Protein AF-A0A182E128-F1 (afdb_monomer_lite)

Foldseek 3Di:
DDDDDDDDDDDDDDDDDDDDDDDDDDDDDDDDDDDDDDDDDDDDDPPPDPPQWDADPVRHTDDGDPVVLLVLPADDPVDDRDPVSNVVCVVCVVVPDDPVVSVVSNVVVVVVVVVVVVVVVVVVVVVVVVPDDPVPDDFPCRVPVDLLVVLVVLVVVLVVLVVPQDPVLVVQVPDDPVSCVVCVVVNVSVVVNVVSLVVLLVSLLVSLVVPPDLVVSLVSLVSLVSSLVSCVVVVNVSSNVSNVNSCPDPSNVVVVVRNVVVVVVVVVD

InterPro domains:
  IPR001895 Ras guanine-nucleotide exchange factors catalytic domain [PF00617] (150-258)
  IPR001895 Ras guanine-nucleotide exchange factors catalytic domain [PS50009] (146-269)
  IPR008937 Ras-like guanine nucleotide exchange factor [PTHR23113] (35-258)
  IPR023578 Ras guanine nucleotide exchange factor domain superfamily [SSF48366] (43-258)
  IPR036964 Ras guanine-nucleotide exchange factor, catalytic domain superfamily [G3DSA:1.10.840.10] (124-260)

pLDDT: mean 70.67, std 22.54, range [25.52, 97.81]

Sequence (269 aa):
MLISTTSNDLSSGNRKTKEDDQERANKQEPISKQDPLTGSSSNSYPAFDDQDKIFDDTGSLMSVTLDSLIELLIPSGNYSPEQSYIFAALLNIRIFISPPDLLQKILQLDRAERFERALIDISSSMDQVLNTDDNNYKGLLEICPNPTTLAQQMTLIELERLSMIGPDEIVYAAIDDDAKKRFGNRMNNIRNYIDWSNRLTYLTATEILRCSKRGYRIHTIEYFIDVAKECINIGNFNSFMAIVAALSLPLIARLKKTVILSFFFFHLI

Radius of gyration: 33.29 Å; chains: 1; bounding box: 50×90×101 Å

Structure (mmCIF, N/CA/C/O backbone):
data_AF-A0A182E128-F1
#
_entry.id   AF-A0A182E128-F1
#
loop_
_atom_site.group_PDB
_atom_site.id
_atom_site.type_symbol
_atom_site.label_atom_id
_atom_site.label_alt_id
_atom_site.label_comp_id
_atom_site.label_asym_id
_atom_site.label_entity_id
_atom_site.label_seq_id
_atom_site.pdbx_PDB_ins_code
_atom_site.Cartn_x
_atom_site.Cartn_y
_atom_site.Cartn_z
_atom_site.occupancy
_atom_site.B_iso_or_equiv
_atom_site.auth_seq_id
_atom_site.auth_comp_id
_atom_site.auth_asym_id
_atom_site.auth_atom_id
_atom_site.pdbx_PDB_model_num
ATOM 1 N N . MET A 1 1 ? 21.853 52.708 14.923 1.00 37.06 1 MET A N 1
ATOM 2 C CA . MET A 1 1 ? 23.014 53.295 14.218 1.00 37.06 1 MET A CA 1
ATOM 3 C C . MET A 1 1 ? 22.769 53.165 12.726 1.00 37.06 1 MET A C 1
ATOM 5 O O . MET A 1 1 ? 22.312 52.111 12.308 1.00 37.06 1 MET A O 1
ATOM 9 N N . LEU A 1 2 ? 23.006 54.233 11.967 1.00 34.06 2 LEU A N 1
ATOM 10 C CA . LEU A 1 2 ? 22.957 54.246 10.500 1.00 34.06 2 LEU A CA 1
ATOM 11 C C . LEU A 1 2 ? 24.223 53.598 9.929 1.00 34.06 2 LEU A C 1
ATOM 13 O O . LEU A 1 2 ? 25.290 53.963 10.411 1.00 34.06 2 LEU A O 1
ATOM 17 N N . ILE A 1 3 ? 24.110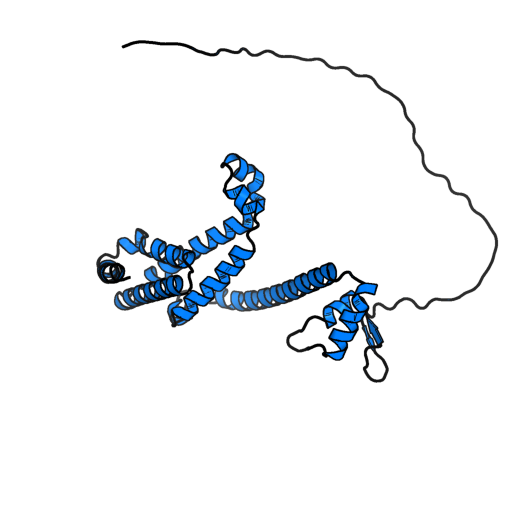 52.786 8.870 1.00 34.81 3 ILE A N 1
ATOM 18 C CA . ILE A 1 3 ? 24.915 52.921 7.635 1.00 34.81 3 ILE A CA 1
ATOM 19 C C . ILE A 1 3 ? 24.030 52.471 6.451 1.00 34.81 3 ILE A C 1
ATOM 21 O O . ILE A 1 3 ? 23.274 51.510 6.579 1.00 34.81 3 ILE A O 1
ATOM 25 N N . SER A 1 4 ? 24.096 53.201 5.336 1.00 27.84 4 SER A N 1
ATOM 26 C CA . SER A 1 4 ? 23.356 52.962 4.080 1.00 27.84 4 SER A CA 1
ATOM 27 C C . SER A 1 4 ? 24.254 52.300 3.009 1.00 27.84 4 SER A C 1
ATOM 29 O O . SER A 1 4 ? 25.348 51.876 3.349 1.00 27.84 4 SER A O 1
ATOM 31 N N . THR A 1 5 ? 23.816 52.354 1.735 1.00 30.86 5 THR A N 1
ATOM 32 C CA . THR A 1 5 ? 24.484 51.985 0.451 1.00 30.86 5 THR A CA 1
ATOM 33 C C . THR A 1 5 ? 24.268 50.538 -0.039 1.00 30.86 5 THR A C 1
ATOM 35 O O . THR A 1 5 ? 24.298 49.605 0.750 1.00 30.86 5 THR A O 1
ATOM 38 N N . THR A 1 6 ? 23.973 50.265 -1.324 1.00 32.56 6 THR A N 1
ATOM 39 C CA . THR A 1 6 ? 23.784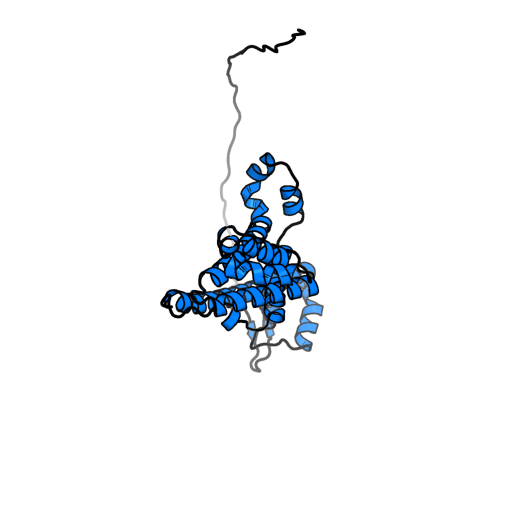 51.142 -2.514 1.00 32.56 6 THR A CA 1
ATOM 40 C C . THR A 1 6 ? 22.819 50.510 -3.527 1.00 32.56 6 THR A C 1
ATOM 42 O O . THR A 1 6 ? 22.773 49.290 -3.657 1.00 32.56 6 THR A O 1
ATOM 45 N N . SER A 1 7 ? 22.089 51.345 -4.271 1.00 31.20 7 SER A N 1
ATOM 46 C CA . SER A 1 7 ? 21.223 50.942 -5.391 1.00 31.20 7 SER A CA 1
ATOM 47 C C . SER A 1 7 ? 22.022 50.534 -6.635 1.00 31.20 7 SER A C 1
ATOM 49 O O . SER A 1 7 ? 23.068 51.121 -6.904 1.00 31.20 7 SER A O 1
ATOM 51 N N . ASN A 1 8 ? 21.472 49.619 -7.439 1.00 30.98 8 ASN A N 1
ATOM 52 C CA . ASN A 1 8 ? 21.854 49.429 -8.842 1.00 30.98 8 ASN A CA 1
ATOM 53 C C . ASN A 1 8 ? 20.706 49.915 -9.737 1.00 30.98 8 ASN A C 1
ATOM 55 O O . ASN A 1 8 ? 19.679 49.245 -9.834 1.00 30.98 8 ASN A O 1
ATOM 59 N N . ASP A 1 9 ? 20.903 51.048 -10.409 1.00 32.34 9 ASP A N 1
ATOM 60 C CA . ASP A 1 9 ? 20.122 51.425 -11.589 1.00 32.34 9 ASP A CA 1
ATOM 61 C C . ASP A 1 9 ? 20.782 50.829 -12.837 1.00 32.34 9 ASP A C 1
ATOM 63 O O . ASP A 1 9 ? 21.998 50.929 -13.003 1.00 32.34 9 ASP A O 1
ATOM 67 N N . LEU A 1 10 ? 19.989 50.282 -13.761 1.00 31.97 10 LEU A N 1
ATOM 68 C CA . LEU A 1 10 ? 20.426 50.091 -15.144 1.00 31.97 10 LEU A CA 1
ATOM 69 C C . LEU A 1 10 ? 19.259 50.312 -16.112 1.00 31.97 10 LEU A C 1
ATOM 71 O O . LEU A 1 10 ? 18.197 49.701 -16.014 1.00 31.97 10 LEU A O 1
ATOM 75 N N . SER A 1 11 ? 19.480 51.269 -17.011 1.00 30.66 11 SER A N 1
ATOM 76 C CA . SER A 1 11 ? 18.482 51.867 -17.896 1.00 30.66 11 SER A CA 1
ATOM 77 C C . SER A 1 11 ? 18.080 50.963 -19.061 1.00 30.66 11 SER A C 1
ATOM 79 O O . SER A 1 11 ? 18.860 50.157 -19.564 1.00 30.66 11 SER A O 1
ATOM 81 N N . SER A 1 12 ? 16.875 51.210 -19.572 1.00 30.86 12 SER A N 1
ATOM 82 C CA . SER A 1 12 ? 16.423 50.750 -20.882 1.00 30.86 12 SER A CA 1
ATOM 83 C C . SER A 1 12 ? 17.277 51.302 -22.039 1.00 30.86 12 SER A C 1
ATOM 85 O O . SER A 1 12 ? 17.822 52.406 -21.965 1.00 30.86 12 SER A O 1
ATOM 87 N N . GLY A 1 13 ? 17.336 50.541 -23.138 1.00 27.95 13 GLY A N 1
ATOM 88 C CA . GLY A 1 13 ? 17.921 50.907 -24.434 1.00 27.95 13 GLY A CA 1
ATOM 89 C C . GLY A 1 13 ? 17.297 50.042 -25.540 1.00 27.95 13 GLY A C 1
ATOM 90 O O . GLY A 1 13 ? 16.951 48.891 -25.287 1.00 27.95 13 GLY A O 1
ATOM 91 N N . ASN A 1 14 ? 17.032 50.599 -26.728 1.00 27.17 14 ASN A N 1
ATOM 92 C CA . ASN A 1 14 ? 16.027 50.059 -27.662 1.00 27.17 14 ASN A CA 1
ATOM 93 C C . ASN A 1 14 ? 16.387 50.336 -29.148 1.00 27.17 14 ASN A C 1
ATOM 95 O O . ASN A 1 14 ? 17.000 51.365 -29.422 1.00 27.17 14 ASN A O 1
ATOM 99 N N . ARG A 1 15 ? 15.838 49.513 -30.070 1.00 29.95 15 ARG A N 1
ATOM 100 C CA . ARG A 1 15 ? 15.619 49.686 -31.542 1.00 29.95 15 ARG A CA 1
ATOM 101 C C . ARG A 1 15 ? 16.604 49.046 -32.558 1.00 29.95 15 ARG A C 1
ATOM 103 O O . ARG A 1 15 ? 17.765 49.415 -32.585 1.00 29.95 15 ARG A O 1
ATOM 110 N N . LYS A 1 16 ? 16.006 48.236 -33.467 1.00 29.84 16 LYS A N 1
ATOM 111 C CA . LYS A 1 16 ? 16.058 48.178 -34.972 1.00 29.84 16 LYS A CA 1
ATOM 112 C C . LYS A 1 16 ? 17.437 48.234 -35.685 1.00 29.84 16 LYS A C 1
ATOM 114 O O . LYS A 1 16 ? 18.295 49.002 -35.291 1.00 29.84 16 LYS A O 1
ATOM 119 N N . THR A 1 17 ? 17.713 47.530 -36.797 1.00 27.94 17 THR A N 1
ATOM 120 C CA . THR A 1 17 ? 17.057 47.502 -38.145 1.00 27.94 17 THR A CA 1
ATOM 121 C C . THR A 1 17 ? 17.740 46.351 -38.948 1.00 27.94 17 THR A C 1
ATOM 123 O O . THR A 1 17 ? 18.939 46.199 -38.763 1.00 27.94 17 THR A O 1
ATOM 126 N N . LYS A 1 18 ? 17.079 45.351 -39.569 1.00 30.03 18 LYS A N 1
ATOM 127 C CA . LYS A 1 18 ? 16.388 45.246 -40.890 1.00 30.03 18 LYS A CA 1
ATOM 128 C C . LYS A 1 18 ? 17.305 45.179 -42.145 1.00 30.03 18 LYS A C 1
ATOM 130 O O . LYS A 1 18 ? 18.358 45.796 -42.129 1.00 30.03 18 LYS A O 1
ATOM 135 N N . GLU A 1 19 ? 16.802 44.492 -43.188 1.00 29.59 19 GLU A N 1
ATOM 136 C CA . GLU A 1 19 ? 17.364 44.211 -44.540 1.00 29.59 19 GLU A CA 1
ATOM 137 C C . GLU A 1 19 ? 18.515 43.176 -44.572 1.00 29.59 19 GLU A C 1
ATOM 139 O O . GLU A 1 19 ? 19.447 43.271 -43.781 1.00 29.59 19 GLU A O 1
ATOM 144 N N . ASP A 1 20 ? 18.477 42.044 -45.293 1.00 28.66 20 ASP A N 1
ATOM 145 C CA . ASP A 1 20 ? 17.942 41.598 -46.610 1.00 28.66 20 ASP A CA 1
ATOM 146 C C . ASP A 1 20 ? 19.106 41.430 -47.603 1.00 28.66 20 ASP A C 1
ATOM 148 O O . ASP A 1 20 ? 19.722 42.418 -47.984 1.00 28.66 20 ASP A O 1
ATOM 152 N N . ASP A 1 21 ? 19.377 40.196 -48.050 1.00 32.19 21 ASP A N 1
ATOM 153 C CA . ASP A 1 21 ? 19.756 39.950 -49.449 1.00 32.19 21 ASP A CA 1
ATOM 154 C C . ASP A 1 21 ? 19.590 38.474 -49.858 1.00 32.19 21 ASP A C 1
ATOM 156 O O . ASP A 1 21 ? 19.554 37.566 -49.021 1.00 32.19 21 ASP A O 1
ATOM 160 N N . GLN A 1 22 ? 19.417 38.248 -51.160 1.00 28.59 22 GLN A N 1
ATOM 161 C CA . GLN A 1 22 ? 18.781 37.052 -51.724 1.00 28.59 22 GLN A CA 1
ATOM 162 C C . GLN A 1 22 ? 19.699 36.275 -52.695 1.00 28.59 22 GLN A C 1
ATOM 164 O O . GLN A 1 22 ? 20.693 36.797 -53.187 1.00 28.59 22 GLN A O 1
ATOM 169 N N . GLU A 1 23 ? 19.265 35.056 -53.055 1.00 28.92 23 GLU A N 1
ATOM 170 C CA . GLU A 1 23 ? 19.297 34.479 -54.421 1.00 28.92 23 GLU A CA 1
ATOM 171 C C . GLU A 1 23 ? 20.078 33.157 -54.653 1.00 28.92 23 GLU A C 1
ATOM 173 O O . GLU A 1 23 ? 21.173 32.934 -54.147 1.00 28.92 23 GLU A O 1
ATOM 178 N N . ARG A 1 24 ? 19.491 32.353 -55.567 1.00 29.19 24 ARG A N 1
ATOM 179 C CA . ARG A 1 24 ? 19.964 31.148 -56.298 1.00 29.19 24 ARG A CA 1
ATOM 180 C C . ARG A 1 24 ? 19.601 29.814 -55.623 1.00 29.19 24 ARG A C 1
ATOM 182 O O . ARG A 1 24 ? 20.230 29.415 -54.657 1.00 29.19 24 ARG A O 1
ATOM 189 N N . ALA A 1 25 ? 18.496 29.135 -55.976 1.00 27.61 25 ALA A N 1
ATOM 190 C CA . ALA A 1 25 ? 18.041 28.610 -57.291 1.00 27.61 25 ALA A CA 1
ATOM 191 C C . ALA A 1 25 ? 19.007 27.544 -57.862 1.00 27.61 25 ALA A C 1
ATOM 193 O O . ALA A 1 25 ? 20.210 27.764 -57.828 1.00 27.61 25 ALA A O 1
ATOM 194 N N . ASN A 1 26 ? 18.600 26.386 -58.409 1.00 26.66 26 ASN A N 1
ATOM 195 C CA . ASN A 1 26 ? 17.303 25.864 -58.894 1.00 26.66 26 ASN A CA 1
ATOM 196 C C . ASN A 1 26 ? 17.282 24.314 -58.702 1.00 26.66 26 ASN A C 1
ATOM 198 O O . ASN A 1 26 ? 18.338 23.699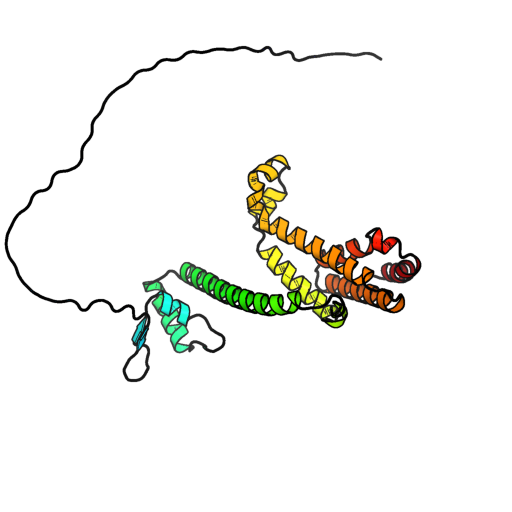 -58.759 1.00 26.66 26 ASN A O 1
ATOM 202 N N . LYS A 1 27 ? 16.179 23.671 -58.280 1.00 28.19 27 LYS A N 1
ATOM 203 C CA . LYS A 1 27 ? 15.101 23.024 -59.083 1.00 28.19 27 LYS A CA 1
ATOM 204 C C . LYS A 1 27 ? 15.475 21.798 -59.959 1.00 28.19 27 LYS A C 1
ATOM 206 O O . LYS A 1 27 ? 16.327 21.910 -60.827 1.00 28.19 27 LYS A O 1
ATOM 211 N N . GLN A 1 28 ? 14.626 20.757 -59.819 1.00 27.23 28 GLN A N 1
ATOM 212 C CA . GLN A 1 28 ? 14.115 19.766 -60.809 1.00 27.23 28 GLN A CA 1
ATOM 213 C C . GLN A 1 28 ? 14.597 18.293 -60.802 1.00 27.23 28 GLN A C 1
ATOM 215 O O . GLN A 1 28 ? 15.618 17.936 -61.376 1.00 27.23 28 GLN A O 1
ATOM 220 N N . GLU A 1 29 ? 13.709 17.428 -60.295 1.00 26.91 29 GLU A N 1
ATOM 221 C CA . GLU A 1 29 ? 13.311 16.122 -60.870 1.00 26.91 29 GLU A CA 1
ATOM 222 C C . GLU A 1 29 ? 12.146 16.322 -61.888 1.00 26.91 29 GLU A C 1
ATOM 224 O O . GLU A 1 29 ? 11.634 17.446 -61.979 1.00 26.91 29 GLU A O 1
ATOM 229 N N . PRO A 1 30 ? 11.563 15.277 -62.529 1.00 37.09 30 PRO A N 1
ATOM 230 C CA . PRO A 1 30 ? 12.154 14.095 -63.193 1.00 37.09 30 PRO A CA 1
ATOM 231 C C . PRO A 1 30 ? 11.574 13.875 -64.624 1.00 37.09 30 PRO A C 1
ATOM 233 O O . PRO A 1 30 ? 10.486 14.363 -64.925 1.00 37.09 30 PRO A O 1
ATOM 236 N N . ILE A 1 31 ? 12.209 13.073 -65.503 1.00 25.62 31 ILE A N 1
ATOM 237 C CA . ILE A 1 31 ? 11.582 12.605 -66.771 1.00 25.62 31 ILE A CA 1
ATOM 238 C C . ILE A 1 31 ? 11.898 11.127 -67.088 1.00 25.62 31 ILE A C 1
ATOM 240 O O . ILE A 1 31 ? 13.039 10.681 -67.001 1.00 25.62 31 ILE A O 1
ATOM 244 N N . SER A 1 32 ? 10.850 10.403 -67.500 1.00 25.52 32 SER A N 1
ATOM 245 C CA . SER A 1 32 ? 10.804 8.980 -67.884 1.00 25.52 32 SER A CA 1
ATOM 246 C C . SER A 1 32 ? 11.378 8.673 -69.280 1.00 25.52 32 SER A C 1
ATOM 248 O O . SER A 1 32 ? 11.299 9.515 -70.177 1.00 25.52 32 SER A O 1
ATOM 250 N N . LYS A 1 33 ? 11.857 7.432 -69.493 1.00 30.53 33 LYS A N 1
ATOM 251 C CA . LYS A 1 33 ? 11.972 6.789 -70.818 1.00 30.53 33 LYS A CA 1
ATOM 252 C C . LYS A 1 33 ? 11.733 5.275 -70.761 1.00 30.53 33 LYS A C 1
ATOM 254 O O . LYS A 1 33 ? 12.312 4.575 -69.939 1.00 30.53 33 LYS A O 1
ATOM 259 N N . GLN A 1 34 ? 10.966 4.803 -71.735 1.00 26.61 34 GLN A N 1
ATOM 260 C CA . GLN A 1 34 ? 10.843 3.414 -72.196 1.00 26.61 34 GLN A CA 1
ATOM 261 C C . GLN A 1 34 ? 11.448 3.328 -73.624 1.00 26.61 34 GLN A C 1
ATOM 263 O O . GLN A 1 34 ? 11.862 4.367 -74.145 1.00 26.61 34 GLN A O 1
ATOM 268 N N . ASP A 1 35 ? 11.565 2.221 -74.366 1.00 27.33 35 ASP A N 1
ATOM 269 C CA . ASP A 1 35 ? 11.221 0.773 -74.297 1.00 27.33 35 ASP A CA 1
ATOM 270 C C . ASP A 1 35 ? 12.173 0.088 -75.349 1.00 27.33 35 ASP A C 1
ATOM 272 O O . ASP A 1 35 ? 13.056 0.797 -75.854 1.00 27.33 35 ASP A O 1
ATOM 276 N N . PRO A 1 36 ? 12.013 -1.154 -75.873 1.00 38.59 36 PRO A N 1
ATOM 277 C CA . PRO A 1 36 ? 11.464 -2.428 -75.363 1.00 38.59 36 PRO A CA 1
ATOM 278 C C . PRO A 1 36 ? 12.391 -3.659 -75.624 1.00 38.59 36 PRO A C 1
ATOM 280 O O . PRO A 1 36 ? 13.379 -3.543 -76.345 1.00 38.59 36 PRO A O 1
ATOM 283 N N . LEU A 1 37 ? 12.027 -4.863 -75.130 1.00 29.88 37 LEU A N 1
ATOM 284 C CA . LEU A 1 37 ? 11.897 -6.129 -75.916 1.00 29.88 37 LEU A CA 1
ATOM 285 C C . LEU A 1 37 ? 11.717 -7.408 -75.048 1.00 29.88 37 LEU A C 1
ATOM 287 O O . LEU A 1 37 ? 12.654 -7.915 -74.444 1.00 29.88 37 LEU A O 1
ATOM 291 N N . THR A 1 38 ? 10.494 -7.952 -75.086 1.00 28.22 38 THR A N 1
ATOM 292 C CA . THR A 1 38 ? 10.092 -9.385 -75.088 1.00 28.22 38 THR A CA 1
ATOM 293 C C . THR A 1 38 ? 10.906 -10.462 -74.339 1.00 28.22 38 THR A C 1
ATOM 295 O O . THR A 1 38 ? 11.992 -10.847 -74.765 1.00 28.22 38 THR A O 1
ATOM 298 N N . GLY A 1 39 ? 10.250 -11.135 -73.381 1.00 26.20 39 GLY A N 1
ATOM 299 C CA . GLY A 1 39 ? 10.680 -12.431 -72.832 1.00 26.20 39 GLY A CA 1
ATOM 300 C C . GLY A 1 39 ? 9.657 -13.033 -71.860 1.00 26.20 39 GLY A C 1
ATOM 301 O O . GLY A 1 39 ? 9.783 -12.874 -70.651 1.00 26.20 39 GLY A O 1
ATOM 302 N N . SER A 1 40 ? 8.609 -13.686 -72.371 1.00 29.17 40 SER A N 1
ATOM 303 C CA . SER A 1 40 ? 7.529 -14.254 -71.549 1.00 29.17 40 SER A CA 1
ATOM 304 C C . SER A 1 40 ? 7.920 -15.577 -70.882 1.00 29.17 40 SER A C 1
ATOM 306 O O . SER A 1 40 ? 8.156 -16.556 -71.588 1.00 29.17 40 SER A O 1
ATOM 308 N N . SER A 1 41 ? 7.844 -15.638 -69.550 1.00 29.78 41 SER A N 1
ATOM 309 C CA . SER A 1 41 ? 7.771 -16.893 -68.788 1.00 29.78 41 SER A CA 1
ATOM 310 C C . SER A 1 41 ? 6.828 -16.719 -67.602 1.00 29.78 41 SER A C 1
ATOM 312 O O . SER A 1 41 ? 7.170 -16.100 -66.597 1.00 29.78 41 SER A O 1
ATOM 314 N N . SER A 1 42 ? 5.616 -17.253 -67.732 1.00 33.66 42 SER A N 1
ATOM 315 C CA . SER A 1 42 ? 4.593 -17.243 -66.690 1.00 33.66 42 SER A CA 1
ATOM 316 C C . SER A 1 42 ? 4.901 -18.280 -65.607 1.00 33.66 42 SER A C 1
ATOM 318 O O . SER A 1 42 ? 4.408 -19.404 -65.674 1.00 33.66 42 SER A O 1
ATOM 320 N N . ASN A 1 43 ? 5.669 -17.889 -64.590 1.00 26.78 43 ASN A N 1
ATOM 321 C CA . ASN A 1 43 ? 5.657 -18.569 -63.296 1.00 26.78 43 ASN A CA 1
ATOM 322 C C . ASN A 1 43 ? 4.849 -17.720 -62.316 1.00 26.78 43 ASN A C 1
ATOM 324 O O . ASN A 1 43 ? 5.348 -16.757 -61.737 1.00 26.78 43 ASN A O 1
ATOM 328 N N . SER A 1 44 ? 3.580 -18.086 -62.142 1.00 27.14 44 SER A N 1
ATOM 329 C CA . SER A 1 44 ? 2.769 -17.624 -61.023 1.00 27.14 44 SER A CA 1
ATOM 330 C C . SER A 1 44 ? 3.348 -18.207 -59.736 1.00 27.14 44 SER A C 1
ATOM 332 O O . SER A 1 44 ? 3.074 -19.359 -59.395 1.00 27.14 44 SER A O 1
ATOM 334 N N . TYR A 1 45 ? 4.161 -17.420 -59.033 1.00 26.52 45 TYR A N 1
ATOM 335 C CA . TYR A 1 45 ? 4.460 -17.692 -57.632 1.00 26.52 45 TYR A CA 1
ATOM 336 C C . TYR A 1 45 ? 3.124 -17.757 -56.876 1.00 26.52 45 TYR A C 1
ATOM 338 O O . TYR A 1 45 ? 2.309 -16.843 -57.052 1.00 26.52 45 TYR A O 1
ATOM 346 N N . PRO A 1 46 ? 2.853 -18.808 -56.080 1.00 32.72 46 PRO A N 1
ATOM 347 C CA . PRO A 1 46 ? 1.708 -18.777 -55.185 1.00 32.72 46 PRO A CA 1
ATOM 348 C C . PRO A 1 46 ? 1.887 -17.587 -54.241 1.00 32.72 46 PRO A C 1
ATOM 350 O O . PRO A 1 46 ? 2.997 -17.326 -53.770 1.00 32.72 46 PRO A O 1
ATOM 353 N N . ALA A 1 47 ? 0.808 -16.841 -54.008 1.00 35.53 47 ALA A N 1
ATOM 354 C CA . ALA A 1 47 ? 0.818 -15.800 -52.993 1.00 35.53 47 ALA A CA 1
ATOM 355 C C . ALA A 1 47 ? 1.210 -16.429 -51.649 1.00 35.53 47 ALA A C 1
ATOM 357 O O . ALA A 1 47 ? 0.776 -17.541 -51.343 1.00 35.53 47 ALA A O 1
ATOM 358 N N . PHE A 1 48 ? 2.037 -15.728 -50.872 1.00 37.31 48 PHE A N 1
ATOM 359 C CA . PHE A 1 48 ? 2.246 -16.090 -49.476 1.00 37.31 48 PHE A CA 1
ATOM 360 C C . PHE A 1 48 ? 0.900 -15.931 -48.772 1.00 37.31 48 PHE A C 1
ATOM 362 O O . PHE A 1 48 ? 0.401 -14.816 -48.649 1.00 37.31 48 PHE A O 1
ATOM 369 N N . ASP A 1 49 ? 0.295 -17.057 -48.413 1.00 47.06 49 ASP A N 1
ATOM 370 C CA . ASP A 1 49 ? -0.900 -17.093 -47.582 1.00 47.06 49 ASP A CA 1
ATOM 371 C C . ASP A 1 49 ? -0.497 -16.656 -46.167 1.00 47.06 49 ASP A C 1
ATOM 373 O O . ASP A 1 49 ? 0.555 -17.082 -45.678 1.00 47.06 49 ASP A O 1
ATOM 377 N N . ASP A 1 50 ? -1.305 -15.813 -45.518 1.00 53.03 50 ASP A N 1
ATOM 378 C CA . ASP A 1 50 ? -1.030 -15.233 -44.190 1.00 53.03 50 ASP A CA 1
ATOM 379 C C . ASP A 1 50 ? -1.234 -16.273 -43.060 1.00 53.03 50 ASP A C 1
ATOM 381 O O . ASP A 1 50 ? -1.918 -16.042 -42.063 1.00 53.03 50 ASP A O 1
ATOM 385 N N . GLN A 1 51 ? -0.659 -17.469 -43.222 1.00 55.56 51 GLN A N 1
ATOM 386 C CA . GLN A 1 51 ? -0.675 -18.540 -42.232 1.00 55.56 51 GLN A CA 1
ATOM 387 C C . GLN A 1 51 ? 0.585 -18.483 -41.371 1.00 55.56 51 GLN A C 1
ATOM 389 O O . GLN A 1 51 ? 1.625 -19.064 -41.679 1.00 55.56 51 GLN A O 1
ATOM 394 N N . ASP A 1 52 ? 0.445 -17.801 -40.238 1.00 63.97 52 ASP A N 1
ATOM 395 C CA . ASP A 1 52 ? 1.470 -17.610 -39.207 1.00 63.97 52 ASP A CA 1
ATOM 396 C C . ASP A 1 52 ? 2.124 -18.914 -38.695 1.00 63.97 52 ASP A C 1
ATOM 398 O O . ASP A 1 52 ? 3.263 -18.903 -38.211 1.00 63.97 52 ASP A O 1
ATOM 402 N N . LYS A 1 53 ? 1.405 -20.045 -38.789 1.00 76.94 53 LYS A N 1
ATOM 403 C CA . LYS A 1 53 ? 1.814 -21.375 -38.312 1.00 76.94 53 LYS A CA 1
ATOM 404 C C . LYS A 1 53 ? 1.348 -22.457 -39.294 1.00 76.94 53 LYS A C 1
ATOM 406 O O . LYS A 1 53 ? 0.149 -22.637 -39.482 1.00 76.94 53 LYS A O 1
ATOM 411 N N . ILE A 1 54 ? 2.290 -23.196 -39.880 1.00 80.44 54 ILE A N 1
ATOM 412 C CA . ILE A 1 54 ? 2.043 -24.308 -40.811 1.00 80.44 54 ILE A CA 1
ATOM 413 C C . ILE A 1 54 ? 2.342 -25.631 -40.101 1.00 80.44 54 ILE A C 1
ATOM 415 O O . ILE A 1 54 ? 3.407 -25.792 -39.497 1.00 80.44 54 ILE A O 1
ATOM 419 N N . PHE A 1 55 ? 1.421 -26.586 -40.211 1.00 78.88 55 PHE A N 1
ATOM 420 C CA . PHE A 1 55 ? 1.514 -27.932 -39.641 1.00 78.88 55 PHE A CA 1
ATOM 421 C C . PHE A 1 55 ? 1.528 -28.988 -40.756 1.00 78.88 55 PHE A C 1
ATOM 423 O O . PHE A 1 55 ? 1.043 -28.723 -41.856 1.00 78.88 55 PHE A O 1
ATOM 430 N N . ASP A 1 56 ? 2.082 -30.172 -40.488 1.00 78.56 56 ASP A N 1
ATOM 431 C CA . ASP A 1 56 ? 1.962 -31.327 -41.385 1.00 78.56 56 ASP A CA 1
ATOM 432 C C . ASP A 1 56 ? 0.648 -32.106 -41.179 1.00 78.56 56 ASP A C 1
ATOM 434 O O . ASP A 1 56 ? -0.100 -31.881 -40.224 1.00 78.56 56 ASP A O 1
ATOM 438 N N . ASP A 1 57 ? 0.402 -33.082 -42.057 1.00 76.88 57 ASP A N 1
ATOM 439 C CA . ASP A 1 57 ? -0.757 -33.988 -42.003 1.00 76.88 57 ASP A CA 1
ATOM 440 C C . ASP A 1 57 ? -0.810 -34.860 -40.724 1.00 76.88 57 ASP A C 1
ATOM 442 O O . ASP A 1 57 ? -1.797 -35.561 -40.490 1.00 76.88 57 ASP A O 1
ATOM 446 N N . THR A 1 58 ? 0.242 -34.847 -39.893 1.00 74.94 58 THR A N 1
ATOM 447 C CA . THR A 1 58 ? 0.322 -35.554 -38.602 1.00 74.94 58 THR A CA 1
ATOM 448 C C . THR A 1 58 ? 0.072 -34.638 -37.397 1.00 74.94 58 THR A C 1
ATOM 450 O O . THR A 1 58 ? -0.041 -35.130 -36.274 1.00 74.94 58 THR A O 1
ATOM 453 N N . GLY A 1 59 ? -0.056 -33.323 -37.617 1.00 66.62 59 GLY A N 1
ATOM 454 C CA . GLY A 1 59 ? -0.210 -32.305 -36.575 1.00 66.62 59 GLY A CA 1
ATOM 455 C C . GLY A 1 59 ? 1.110 -31.750 -36.025 1.00 66.62 59 GLY A C 1
ATOM 456 O O . GLY A 1 59 ? 1.090 -30.994 -35.053 1.00 66.62 59 GLY A O 1
ATOM 457 N N . SER A 1 60 ? 2.251 -32.092 -36.628 1.00 70.44 60 SER A N 1
ATOM 458 C CA . SER A 1 60 ? 3.566 -31.572 -36.235 1.00 70.44 60 SER A CA 1
ATOM 459 C C . SER A 1 60 ? 3.807 -30.188 -36.841 1.00 70.44 60 SER A C 1
ATOM 461 O O . SER A 1 60 ? 3.479 -29.935 -37.999 1.00 70.44 60 SER A O 1
ATOM 463 N N . LEU A 1 61 ? 4.393 -29.270 -36.070 1.00 73.12 61 LEU A N 1
ATOM 464 C CA . LEU A 1 61 ? 4.667 -27.900 -36.514 1.00 73.12 61 LEU A CA 1
ATOM 465 C C . LEU A 1 61 ? 5.841 -27.866 -37.510 1.00 73.12 61 LEU A C 1
ATOM 467 O O . LEU A 1 61 ? 6.968 -28.200 -37.147 1.00 73.12 61 LEU A O 1
ATOM 471 N N . MET A 1 62 ? 5.583 -27.428 -38.744 1.00 71.75 62 MET A N 1
ATOM 472 C CA . MET A 1 62 ? 6.546 -27.452 -39.855 1.00 71.75 62 MET A CA 1
ATOM 473 C C . MET A 1 62 ? 7.256 -26.116 -40.076 1.00 71.75 62 MET A C 1
ATOM 475 O O . MET A 1 62 ? 8.463 -26.089 -40.313 1.00 71.75 62 MET A O 1
ATOM 479 N N . SER A 1 63 ? 6.532 -24.998 -39.997 1.00 77.06 63 SER A N 1
ATOM 480 C CA . SER A 1 63 ? 7.125 -23.659 -40.093 1.00 77.06 63 SER A CA 1
ATOM 481 C C . SER A 1 63 ? 6.258 -22.606 -39.417 1.00 77.06 63 SER A C 1
ATOM 483 O O . SER A 1 63 ? 5.035 -22.712 -39.415 1.00 77.06 63 SER A O 1
ATOM 485 N N . VAL A 1 64 ? 6.896 -21.568 -38.881 1.00 79.69 64 VAL A N 1
ATOM 486 C CA . VAL A 1 64 ? 6.236 -20.441 -38.210 1.00 79.69 64 VAL A CA 1
ATOM 487 C C . VAL A 1 64 ? 6.894 -19.122 -38.581 1.00 79.69 64 VAL A C 1
ATOM 489 O O . VAL A 1 64 ? 8.084 -19.087 -38.908 1.00 79.69 64 VAL A O 1
ATOM 492 N N . THR A 1 65 ? 6.143 -18.031 -38.472 1.00 85.00 65 THR A N 1
ATOM 493 C CA . THR A 1 65 ? 6.717 -16.680 -38.444 1.00 85.00 65 THR A CA 1
ATOM 494 C C . THR A 1 65 ? 7.533 -16.464 -37.163 1.00 85.00 65 THR A C 1
ATOM 496 O O . THR A 1 65 ? 7.363 -17.168 -36.164 1.00 85.00 65 THR A O 1
ATOM 499 N N . LEU A 1 66 ? 8.451 -15.489 -37.171 1.00 79.69 66 LEU A N 1
ATOM 500 C CA . LEU A 1 66 ? 9.302 -15.210 -36.007 1.00 79.69 66 LEU A CA 1
ATOM 501 C C . LEU A 1 66 ? 8.477 -14.786 -34.782 1.00 79.69 66 LEU A C 1
ATOM 503 O O . LEU A 1 66 ? 8.792 -15.195 -33.670 1.00 79.69 66 LEU A O 1
ATOM 507 N N . ASP A 1 67 ? 7.420 -13.999 -34.970 1.00 79.62 67 ASP A N 1
ATOM 508 C CA . ASP A 1 67 ? 6.566 -13.575 -33.861 1.00 79.62 67 ASP A CA 1
ATOM 509 C C . ASP A 1 67 ? 5.714 -14.741 -33.324 1.00 79.62 67 ASP A C 1
ATOM 511 O O . ASP A 1 67 ? 5.626 -14.906 -32.109 1.00 79.62 67 ASP A O 1
ATOM 515 N N . SER A 1 68 ? 5.242 -15.650 -34.190 1.00 78.25 68 SER A N 1
ATOM 516 C CA . SER A 1 68 ? 4.623 -16.920 -33.773 1.00 78.25 68 SER A CA 1
ATOM 517 C C . SER A 1 68 ? 5.575 -17.855 -33.020 1.00 78.25 68 SER A C 1
ATOM 519 O O . SER A 1 68 ? 5.157 -18.525 -32.077 1.00 78.25 68 SER A O 1
ATOM 521 N N . LEU A 1 69 ? 6.856 -17.906 -33.404 1.00 81.38 69 LEU A N 1
ATOM 522 C CA . LEU A 1 69 ? 7.896 -18.651 -32.680 1.00 81.38 69 LEU A CA 1
ATOM 523 C C . LEU A 1 69 ? 8.129 -18.076 -31.276 1.00 81.38 69 LEU A C 1
ATOM 525 O O . LEU A 1 69 ? 8.356 -18.827 -30.332 1.00 81.38 69 LEU A O 1
ATOM 529 N N . ILE A 1 70 ? 8.082 -16.748 -31.139 1.00 81.12 70 ILE A N 1
ATOM 530 C CA . ILE A 1 70 ? 8.251 -16.058 -29.856 1.00 81.12 70 ILE A CA 1
ATOM 531 C C . ILE A 1 70 ? 7.017 -16.256 -28.968 1.00 81.12 70 ILE A C 1
ATOM 533 O O . ILE A 1 70 ? 7.176 -16.527 -27.782 1.00 81.12 70 ILE A O 1
ATOM 537 N N . GLU A 1 71 ? 5.808 -16.193 -29.527 1.00 79.25 71 GLU A N 1
ATOM 538 C CA . GLU A 1 71 ? 4.563 -16.501 -28.812 1.00 79.25 71 GLU A CA 1
ATOM 539 C C . GLU A 1 71 ? 4.559 -17.950 -28.290 1.00 79.25 71 GLU A C 1
ATOM 541 O O . GLU A 1 71 ? 4.298 -18.180 -27.113 1.00 79.25 71 GLU A O 1
ATOM 546 N N . LEU A 1 72 ? 4.966 -18.924 -29.115 1.00 78.94 72 LEU A N 1
ATOM 547 C CA . LEU A 1 72 ? 5.103 -20.338 -28.727 1.00 78.94 72 LEU A CA 1
ATOM 548 C C . LEU A 1 72 ? 6.204 -20.605 -27.677 1.00 78.94 72 LEU A C 1
ATOM 550 O O . LEU A 1 72 ? 6.307 -21.721 -27.172 1.00 78.94 72 LEU A O 1
ATOM 554 N N . LEU A 1 73 ? 7.030 -19.617 -27.322 1.00 80.81 73 LEU A N 1
ATOM 555 C CA . LEU A 1 73 ? 7.974 -19.711 -26.201 1.00 80.81 73 LEU A CA 1
ATOM 556 C C . LEU A 1 73 ? 7.405 -19.178 -24.880 1.00 80.81 73 LEU A C 1
ATOM 558 O O . LEU A 1 73 ? 8.019 -19.396 -23.833 1.00 80.81 73 LEU A O 1
ATOM 562 N N . ILE A 1 74 ? 6.257 -18.497 -24.907 1.00 77.62 74 ILE A N 1
ATOM 563 C CA . ILE A 1 74 ? 5.600 -17.946 -23.721 1.00 77.62 74 ILE A CA 1
ATOM 564 C C . ILE A 1 74 ? 4.619 -18.998 -23.176 1.00 77.62 74 ILE A C 1
ATOM 566 O O . ILE A 1 74 ? 3.727 -19.438 -23.899 1.00 77.62 74 ILE A O 1
ATOM 570 N N . PRO A 1 75 ? 4.753 -19.437 -21.910 1.00 74.12 75 PRO A N 1
ATOM 571 C CA . PRO A 1 75 ? 3.765 -20.316 -21.295 1.00 74.12 75 PRO A CA 1
ATOM 572 C C . PRO A 1 75 ? 2.454 -19.560 -21.040 1.00 74.12 75 PRO A C 1
ATOM 574 O O . PRO A 1 75 ? 2.431 -18.599 -20.270 1.00 74.12 75 PRO A O 1
ATOM 577 N N . SER A 1 76 ? 1.356 -20.032 -21.627 1.00 66.50 76 SER A N 1
ATOM 578 C CA . SER A 1 76 ? -0.000 -19.519 -21.383 1.00 66.50 76 SER A CA 1
ATOM 579 C C . SER A 1 76 ? -0.780 -20.478 -20.475 1.00 66.50 76 SER A C 1
ATOM 581 O O . SER A 1 76 ? -0.406 -21.634 -20.290 1.00 66.50 76 SER A O 1
ATOM 583 N N . GLY A 1 77 ? -1.907 -20.036 -19.904 1.00 62.94 77 GLY A N 1
ATOM 584 C CA . GLY A 1 77 ? -2.659 -20.813 -18.898 1.00 62.94 77 GLY A CA 1
ATOM 585 C C . GLY A 1 77 ? -3.151 -22.209 -19.331 1.00 62.94 77 GLY A C 1
ATOM 586 O O . GLY A 1 77 ? -3.520 -23.014 -18.481 1.00 62.94 77 GLY A O 1
ATOM 587 N N . ASN A 1 78 ? -3.147 -22.503 -20.632 1.00 64.38 78 ASN A N 1
ATOM 588 C CA . ASN A 1 78 ? -3.508 -23.785 -21.244 1.00 64.38 78 ASN A CA 1
ATOM 589 C C . ASN A 1 78 ? -2.380 -24.405 -22.102 1.00 64.38 78 ASN A C 1
ATOM 591 O O . ASN A 1 78 ? -2.615 -25.427 -22.745 1.00 64.38 78 ASN A O 1
ATOM 595 N N . TYR A 1 79 ? -1.183 -23.809 -22.132 1.00 74.62 79 TYR A N 1
ATOM 596 C CA . TYR A 1 79 ? -0.077 -24.226 -22.996 1.00 74.62 79 TYR A CA 1
ATOM 597 C C . TYR A 1 79 ? 1.270 -24.112 -22.276 1.00 74.62 79 TYR A C 1
ATOM 599 O O . TYR A 1 79 ? 1.675 -23.037 -21.840 1.00 74.62 79 TYR A O 1
ATOM 607 N N . SER A 1 80 ? 1.993 -25.230 -22.202 1.00 72.75 80 SER A N 1
ATOM 608 C CA . SER A 1 80 ? 3.381 -25.272 -21.742 1.00 72.75 80 SER A CA 1
ATOM 609 C C . SER A 1 80 ? 4.255 -25.792 -22.884 1.00 72.75 80 SER A C 1
ATOM 611 O O . SER A 1 80 ? 4.043 -26.933 -23.302 1.00 72.75 80 SER A O 1
ATOM 613 N N . PRO A 1 81 ? 5.237 -25.020 -23.378 1.00 79.19 81 PRO A N 1
ATOM 614 C CA . PRO A 1 81 ? 6.134 -25.494 -24.423 1.00 79.19 81 PRO A CA 1
ATOM 615 C C . PRO A 1 81 ? 7.001 -26.658 -23.927 1.00 79.19 81 PRO A C 1
ATOM 617 O O . PRO A 1 81 ? 7.491 -26.652 -22.795 1.00 79.19 81 PRO A O 1
ATOM 620 N N . GLU A 1 82 ? 7.197 -27.672 -24.773 1.00 80.12 82 GLU A N 1
ATOM 621 C CA . GLU A 1 82 ? 8.037 -28.820 -24.426 1.00 80.12 82 GLU A CA 1
ATOM 622 C C . GLU A 1 82 ? 9.513 -28.424 -24.277 1.00 80.12 82 GLU A C 1
ATOM 624 O O . GLU A 1 82 ? 10.036 -27.575 -25.000 1.00 80.12 82 GLU A O 1
ATOM 629 N N . GLN A 1 83 ? 10.232 -29.104 -23.382 1.00 78.62 83 GLN A N 1
ATOM 630 C CA . GLN A 1 83 ? 11.654 -28.841 -23.130 1.00 78.62 83 GLN A CA 1
ATOM 631 C C . GLN A 1 83 ? 12.533 -29.032 -24.384 1.00 78.62 83 GLN A C 1
ATOM 633 O O . GLN A 1 83 ? 13.511 -28.307 -24.573 1.00 78.62 83 GLN A O 1
ATOM 638 N N . SER A 1 84 ? 12.158 -29.976 -25.252 1.00 78.12 84 SER A N 1
ATOM 639 C CA . SER A 1 84 ? 12.714 -30.209 -26.593 1.00 78.12 84 SER A CA 1
ATOM 640 C C . SER A 1 84 ? 12.595 -28.966 -27.486 1.00 78.12 84 SER A C 1
ATOM 642 O O . SER A 1 84 ? 13.582 -28.534 -28.084 1.00 78.12 84 SER A O 1
ATOM 644 N N . TYR A 1 85 ? 11.405 -28.364 -27.526 1.00 77.81 85 TYR A N 1
ATOM 645 C CA . TYR A 1 85 ? 11.079 -27.179 -28.315 1.00 77.81 85 TYR A CA 1
ATOM 646 C C . TYR A 1 85 ? 11.791 -25.928 -27.793 1.00 77.81 85 TYR A C 1
ATOM 648 O O . TYR A 1 85 ? 12.455 -25.240 -28.567 1.00 77.81 85 TYR A O 1
ATOM 656 N N . ILE A 1 86 ? 11.750 -25.683 -26.476 1.00 81.62 86 ILE A N 1
ATOM 657 C CA . ILE A 1 86 ? 12.474 -24.571 -25.832 1.00 81.62 86 ILE A CA 1
ATOM 658 C C . ILE A 1 86 ? 13.970 -24.656 -26.162 1.00 81.62 86 ILE A C 1
ATOM 660 O O . ILE A 1 86 ? 14.579 -23.663 -26.562 1.00 81.62 86 ILE A O 1
ATOM 664 N N . PHE A 1 87 ? 14.570 -25.844 -26.030 1.00 81.62 87 PHE A N 1
ATOM 665 C CA . PHE A 1 87 ? 15.982 -26.053 -26.339 1.00 81.62 87 PHE A CA 1
ATOM 666 C C . PHE A 1 87 ? 16.292 -25.812 -27.823 1.00 81.62 87 PHE A C 1
ATOM 668 O O . PHE A 1 87 ? 17.218 -25.062 -28.136 1.00 81.62 87 PHE A O 1
ATOM 675 N N . ALA A 1 88 ? 15.514 -26.402 -28.736 1.00 80.62 88 ALA A N 1
ATOM 676 C CA . ALA A 1 88 ? 15.714 -26.254 -30.176 1.00 80.62 88 ALA A CA 1
ATOM 677 C C . ALA A 1 88 ? 15.557 -24.797 -30.641 1.00 80.62 88 ALA A C 1
ATOM 679 O O . ALA A 1 88 ? 16.365 -24.319 -31.443 1.00 80.62 88 ALA A O 1
ATOM 680 N N . ALA A 1 89 ? 14.574 -24.076 -30.100 1.00 78.94 89 ALA A N 1
ATOM 681 C CA . ALA A 1 89 ? 14.393 -22.656 -30.350 1.00 78.94 89 ALA A CA 1
ATOM 682 C C . ALA A 1 89 ? 15.594 -21.856 -29.826 1.00 78.94 89 ALA A C 1
ATOM 684 O O . ALA A 1 89 ? 16.280 -21.222 -30.622 1.00 78.94 89 ALA A O 1
ATOM 685 N N . LEU A 1 90 ? 15.933 -21.943 -28.532 1.00 81.44 90 LEU A N 1
ATOM 686 C CA . LEU A 1 90 ? 17.044 -21.181 -27.935 1.00 81.44 90 LEU A CA 1
ATOM 687 C C . LEU A 1 90 ? 18.407 -21.448 -28.598 1.00 81.44 90 LEU A C 1
ATOM 689 O O . LEU A 1 90 ? 19.231 -20.535 -28.682 1.00 81.44 90 LEU A O 1
ATOM 693 N N . LEU A 1 91 ? 18.643 -22.668 -29.093 1.00 81.00 91 LEU A N 1
ATOM 694 C CA . LEU A 1 91 ? 19.856 -23.026 -29.831 1.00 81.00 91 LEU A CA 1
ATOM 695 C C . LEU A 1 91 ? 19.969 -22.264 -31.166 1.00 81.00 91 LEU A C 1
ATOM 697 O O . LEU A 1 91 ? 21.051 -21.799 -31.521 1.00 81.00 91 LEU A O 1
ATOM 701 N N . ASN A 1 92 ? 18.855 -22.126 -31.892 1.00 77.81 92 ASN A N 1
ATOM 702 C CA . ASN A 1 92 ? 18.823 -21.594 -33.259 1.00 77.81 92 ASN A CA 1
ATOM 703 C C . ASN A 1 92 ? 18.383 -20.124 -33.347 1.00 77.81 92 ASN A C 1
ATOM 705 O O . ASN A 1 92 ? 18.632 -19.473 -34.360 1.00 77.81 92 ASN A O 1
ATOM 709 N N . ILE A 1 93 ? 17.774 -19.561 -32.299 1.00 78.62 93 ILE A N 1
ATOM 710 C CA . ILE A 1 93 ? 17.137 -18.235 -32.350 1.00 78.62 93 ILE A CA 1
ATOM 711 C C . ILE A 1 93 ? 18.114 -17.102 -32.689 1.00 78.62 93 ILE A C 1
ATOM 713 O O . ILE A 1 93 ? 17.714 -16.123 -33.310 1.00 78.62 93 ILE A O 1
ATOM 717 N N . ARG A 1 94 ? 19.413 -17.280 -32.394 1.00 74.81 94 ARG A N 1
ATOM 718 C CA . ARG A 1 94 ? 20.501 -16.353 -32.768 1.00 74.81 94 ARG A CA 1
ATOM 719 C C . ARG A 1 94 ? 20.623 -16.097 -34.274 1.00 74.81 94 ARG A C 1
ATOM 721 O O . ARG A 1 94 ? 21.247 -15.113 -34.655 1.00 74.81 94 ARG A O 1
ATOM 728 N N . ILE A 1 95 ? 20.074 -16.976 -35.113 1.00 79.88 95 ILE A N 1
ATOM 729 C CA . ILE A 1 95 ? 20.030 -16.811 -36.574 1.00 79.88 95 ILE A CA 1
ATOM 730 C C . ILE A 1 95 ? 19.003 -15.729 -36.969 1.00 79.88 95 ILE A C 1
ATOM 732 O O . ILE A 1 95 ? 19.143 -15.108 -38.019 1.00 79.88 95 ILE A O 1
ATOM 736 N N . PHE A 1 96 ? 18.005 -15.471 -36.115 1.00 77.31 96 PHE A N 1
ATOM 737 C CA . PHE A 1 96 ? 16.847 -14.620 -36.407 1.00 77.31 96 PHE A CA 1
ATOM 738 C C . PHE A 1 96 ? 16.734 -13.385 -35.496 1.00 77.31 96 PHE A C 1
ATOM 740 O O . PHE A 1 96 ? 16.225 -12.355 -35.931 1.00 77.31 96 PHE A O 1
ATOM 747 N N . ILE A 1 97 ? 17.191 -13.465 -34.241 1.00 79.69 97 ILE A N 1
ATOM 748 C CA . ILE A 1 97 ? 17.098 -12.386 -33.246 1.00 79.69 97 ILE A CA 1
ATOM 749 C C . ILE A 1 97 ? 18.208 -12.508 -32.188 1.00 79.69 97 ILE A C 1
ATOM 751 O O . ILE A 1 97 ? 18.626 -13.606 -31.808 1.00 79.69 97 ILE A O 1
ATOM 755 N N . SER A 1 98 ? 18.707 -11.373 -31.691 1.00 83.31 98 SER A N 1
ATOM 756 C CA . SER A 1 98 ? 19.715 -11.360 -30.626 1.00 83.31 98 SER A CA 1
ATOM 757 C C . SER A 1 98 ? 19.103 -11.818 -29.290 1.00 83.31 98 SER A C 1
ATOM 759 O O . SER A 1 98 ? 17.973 -11.435 -28.987 1.00 83.31 98 SER A O 1
ATOM 761 N N . PRO A 1 99 ? 19.817 -12.573 -28.431 1.00 78.38 99 PRO A N 1
ATOM 762 C CA . PRO A 1 99 ? 19.319 -12.959 -27.108 1.00 78.38 99 PRO A CA 1
ATOM 763 C C . PRO A 1 99 ? 18.750 -11.818 -26.230 1.00 78.38 99 PRO A C 1
ATOM 765 O O . PRO A 1 99 ? 17.691 -12.038 -25.643 1.00 78.38 99 PRO A O 1
ATOM 768 N N . PRO A 1 100 ? 19.363 -10.615 -26.122 1.00 76.19 100 PRO A N 1
ATOM 769 C CA . PRO A 1 100 ? 18.747 -9.493 -25.404 1.00 76.19 100 PRO A CA 1
ATOM 770 C C . PRO A 1 100 ? 17.437 -9.012 -26.043 1.00 76.19 100 PRO A C 1
ATOM 772 O O . PRO A 1 100 ? 16.481 -8.752 -25.317 1.00 76.19 100 PRO A O 1
ATOM 775 N N . ASP A 1 101 ? 17.359 -8.950 -27.374 1.00 79.38 101 ASP A N 1
ATOM 776 C CA . ASP A 1 101 ? 16.166 -8.484 -28.094 1.00 79.38 101 ASP A CA 1
ATOM 777 C C . ASP A 1 101 ? 15.008 -9.488 -27.949 1.00 79.38 101 ASP A C 1
ATOM 779 O O . ASP A 1 101 ? 13.854 -9.097 -27.772 1.00 79.38 101 ASP A O 1
ATOM 783 N N . LEU A 1 102 ? 15.322 -10.791 -27.948 1.00 81.44 102 LEU A N 1
ATOM 784 C CA . LEU A 1 102 ? 14.373 -11.864 -27.648 1.00 81.44 102 LEU A CA 1
ATOM 785 C C . LEU A 1 102 ? 13.835 -11.747 -26.219 1.00 81.44 102 LEU A C 1
ATOM 787 O O . LEU A 1 102 ? 12.624 -11.785 -26.019 1.00 81.44 102 LEU A O 1
ATOM 791 N N . LEU A 1 103 ? 14.720 -11.583 -25.228 1.00 80.00 103 LEU A N 1
ATOM 792 C CA . LEU A 1 103 ? 14.316 -11.389 -23.833 1.00 80.00 103 LEU A CA 1
ATOM 793 C C . LEU A 1 103 ? 13.446 -10.138 -23.678 1.00 80.00 103 LEU A C 1
ATOM 795 O O . LEU A 1 103 ? 12.435 -10.183 -22.983 1.00 80.00 103 LEU A O 1
ATOM 799 N N . GLN A 1 104 ? 13.793 -9.043 -24.358 1.00 79.88 104 GLN A N 1
ATOM 800 C CA . GLN A 1 104 ? 12.995 -7.823 -24.359 1.00 79.88 104 GLN A CA 1
ATOM 801 C C . GLN A 1 104 ? 11.604 -8.051 -24.971 1.00 79.88 104 GLN A C 1
ATOM 803 O O . GLN A 1 104 ? 10.620 -7.635 -24.360 1.00 79.88 104 GLN A O 1
ATOM 808 N N . LYS A 1 105 ? 11.498 -8.740 -26.119 1.00 79.50 105 LYS A N 1
ATOM 809 C CA . LYS A 1 105 ? 10.203 -9.097 -26.727 1.00 79.50 105 LYS A CA 1
ATOM 810 C C . LYS A 1 105 ? 9.362 -9.987 -25.807 1.00 79.50 105 LYS A C 1
ATOM 812 O O . LYS A 1 105 ? 8.209 -9.655 -25.550 1.00 79.50 105 LYS A O 1
ATOM 817 N N . ILE A 1 106 ? 9.935 -11.061 -25.258 1.00 81.12 106 ILE A N 1
ATOM 818 C CA . ILE A 1 106 ? 9.236 -11.979 -24.340 1.00 81.12 106 ILE A CA 1
ATOM 819 C C . ILE A 1 106 ? 8.723 -11.228 -23.101 1.00 81.12 106 ILE A C 1
ATOM 821 O O . ILE A 1 106 ? 7.556 -11.363 -22.744 1.00 81.12 106 ILE A O 1
ATOM 825 N N . LEU A 1 107 ? 9.550 -10.376 -22.483 1.00 79.00 107 LEU A N 1
ATOM 826 C CA . LEU A 1 107 ? 9.162 -9.569 -21.317 1.00 79.00 107 LEU A CA 1
ATOM 827 C C . LEU A 1 107 ? 8.126 -8.479 -21.632 1.00 79.00 107 LEU A C 1
ATOM 829 O O . LEU A 1 107 ? 7.427 -8.028 -20.725 1.00 79.00 107 LEU A O 1
ATOM 833 N N . GLN A 1 108 ? 8.047 -8.007 -22.878 1.00 80.19 108 GLN A N 1
ATOM 834 C CA . GLN A 1 108 ? 6.999 -7.082 -23.316 1.00 80.19 108 GLN A CA 1
ATOM 835 C C . GLN A 1 108 ? 5.674 -7.816 -23.552 1.00 80.19 108 GLN A C 1
ATOM 837 O O . GLN A 1 108 ? 4.638 -7.316 -23.123 1.00 80.19 108 GLN A O 1
ATOM 842 N N . LEU A 1 109 ? 5.712 -9.002 -24.167 1.00 77.19 109 LEU A N 1
ATOM 843 C CA . LEU A 1 109 ? 4.533 -9.819 -24.462 1.00 77.19 109 LEU A CA 1
ATOM 844 C C . LEU A 1 109 ? 3.906 -10.426 -23.196 1.00 77.19 109 LEU A C 1
ATOM 846 O O . LEU A 1 109 ? 2.716 -10.232 -22.978 1.00 77.19 109 LEU A O 1
ATOM 850 N N . ASP A 1 110 ? 4.692 -11.047 -22.307 1.00 78.06 110 ASP A N 1
ATOM 851 C CA . ASP A 1 110 ? 4.213 -11.535 -20.996 1.00 78.06 110 ASP A CA 1
ATOM 852 C C . ASP A 1 110 ? 3.571 -10.399 -20.179 1.00 78.06 110 ASP A C 1
ATOM 854 O O . ASP A 1 110 ? 2.503 -10.555 -19.586 1.00 78.06 110 ASP A O 1
ATOM 858 N N . ARG A 1 111 ? 4.175 -9.205 -20.209 1.00 75.81 111 ARG A N 1
ATOM 859 C CA . ARG A 1 111 ? 3.627 -8.020 -19.543 1.00 75.81 111 ARG A CA 1
ATOM 860 C C . ARG A 1 111 ? 2.322 -7.542 -20.187 1.00 75.81 111 ARG A C 1
ATOM 862 O O . ARG A 1 111 ? 1.412 -7.163 -19.456 1.00 75.81 111 ARG A O 1
ATOM 869 N N . ALA A 1 112 ? 2.223 -7.548 -21.516 1.00 73.62 112 ALA A N 1
ATOM 870 C CA . ALA A 1 112 ? 1.005 -7.176 -22.232 1.00 73.62 112 ALA A CA 1
ATOM 871 C C . ALA A 1 112 ? -0.139 -8.161 -21.944 1.00 73.62 112 ALA A C 1
ATOM 873 O O . ALA A 1 112 ? -1.212 -7.732 -21.531 1.00 73.62 112 ALA A O 1
ATOM 874 N N . GLU A 1 113 ? 0.116 -9.469 -22.033 1.00 72.62 113 GLU A N 1
ATOM 875 C CA . GLU A 1 113 ? -0.863 -10.527 -21.747 1.00 72.62 113 GLU A CA 1
ATOM 876 C C . GLU A 1 113 ? -1.353 -10.462 -20.282 1.00 72.62 113 GLU A C 1
ATOM 878 O O . GLU A 1 113 ? -2.543 -10.617 -19.996 1.00 72.62 113 GLU A O 1
ATOM 883 N N . ARG A 1 114 ? -0.458 -10.153 -19.329 1.00 71.38 114 ARG A N 1
ATOM 884 C CA . ARG A 1 114 ? -0.828 -9.870 -17.927 1.00 71.38 114 ARG A CA 1
ATOM 885 C C . ARG A 1 114 ? -1.665 -8.603 -17.779 1.00 71.38 114 ARG A C 1
ATOM 887 O O . ARG A 1 114 ? -2.615 -8.617 -16.999 1.00 71.38 114 ARG A O 1
ATOM 894 N N . PHE A 1 115 ? -1.335 -7.525 -18.493 1.00 73.56 115 PHE A N 1
ATOM 895 C CA . PHE A 1 115 ? -2.135 -6.299 -18.465 1.00 73.56 115 PHE A CA 1
ATOM 896 C C . PHE A 1 115 ? -3.529 -6.513 -19.058 1.00 73.56 115 PHE A C 1
ATOM 898 O O . PHE A 1 115 ? -4.492 -6.034 -18.472 1.00 73.56 115 PHE A O 1
ATOM 905 N N . GLU A 1 116 ? -3.670 -7.257 -20.154 1.00 75.19 116 GLU A N 1
ATOM 906 C CA . GLU A 1 116 ? -4.978 -7.565 -20.744 1.00 75.19 116 GLU A CA 1
ATOM 907 C C . GLU A 1 116 ? -5.838 -8.425 -19.813 1.00 75.19 116 GLU A C 1
ATOM 909 O O . GLU A 1 116 ? -6.993 -8.077 -19.566 1.00 75.19 116 GLU A O 1
ATOM 914 N N . ARG A 1 117 ? -5.268 -9.472 -19.196 1.00 75.31 117 ARG A N 1
ATOM 915 C CA . ARG A 1 117 ? -5.954 -10.239 -18.138 1.00 75.31 117 ARG A CA 1
ATOM 916 C C . ARG A 1 117 ? -6.393 -9.339 -16.984 1.00 75.31 117 ARG A C 1
ATOM 918 O O . ARG A 1 117 ? -7.560 -9.360 -16.606 1.00 75.31 117 ARG A O 1
ATOM 925 N N . ALA A 1 118 ? -5.492 -8.495 -16.481 1.00 73.94 118 ALA A N 1
ATOM 926 C CA . ALA A 1 118 ? -5.810 -7.556 -15.411 1.00 73.94 118 ALA A CA 1
ATOM 927 C C . ALA A 1 118 ? -6.902 -6.551 -15.817 1.00 73.94 118 ALA A C 1
ATOM 929 O O . ALA A 1 118 ? -7.740 -6.215 -14.990 1.00 73.94 118 ALA A O 1
ATOM 930 N N . LEU A 1 119 ? -6.943 -6.089 -17.071 1.00 73.00 119 LEU A N 1
ATOM 931 C CA . LEU A 1 119 ? -8.008 -5.214 -17.576 1.00 73.00 119 LEU A CA 1
ATOM 932 C C . LEU A 1 119 ? -9.361 -5.933 -17.655 1.00 73.00 119 LEU A C 1
ATOM 934 O O . LEU A 1 119 ? -10.371 -5.337 -17.286 1.0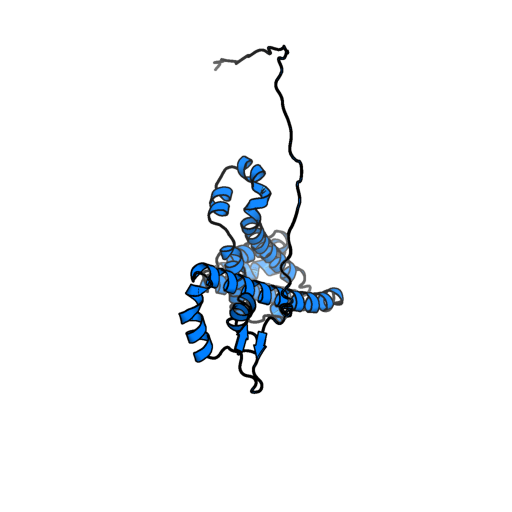0 73.00 119 LEU A O 1
ATOM 938 N N . ILE A 1 120 ? -9.389 -7.199 -18.081 1.00 79.12 120 ILE A N 1
ATOM 939 C CA . ILE A 1 120 ? -10.607 -8.026 -18.105 1.00 79.12 120 ILE A CA 1
ATOM 940 C C . ILE A 1 120 ? -11.131 -8.245 -16.676 1.00 79.12 120 ILE A C 1
ATOM 942 O O . ILE A 1 120 ? -12.307 -7.988 -16.406 1.00 79.12 120 ILE A O 1
ATOM 946 N N . ASP A 1 121 ? -10.253 -8.627 -15.745 1.00 76.81 121 ASP A N 1
ATOM 947 C CA . ASP A 1 121 ? -10.594 -8.834 -14.332 1.00 76.81 121 ASP A CA 1
ATOM 948 C C . ASP A 1 121 ? -11.044 -7.529 -13.654 1.00 76.81 121 ASP A C 1
ATOM 950 O O . ASP A 1 121 ? -12.033 -7.518 -12.914 1.00 76.81 121 ASP A O 1
ATOM 954 N N . ILE A 1 122 ? -10.371 -6.405 -13.934 1.00 76.31 122 ILE A N 1
ATOM 955 C CA . ILE A 1 122 ? -10.756 -5.076 -13.438 1.00 76.31 122 ILE A CA 1
ATOM 956 C C . ILE A 1 122 ? -12.104 -4.652 -14.020 1.00 76.31 122 ILE A C 1
ATOM 958 O O . ILE A 1 122 ? -12.918 -4.132 -13.266 1.00 76.31 122 ILE A O 1
ATOM 962 N N . SER A 1 123 ? -12.380 -4.886 -15.307 1.00 75.44 123 SER A N 1
ATOM 963 C CA . SER A 1 123 ? -13.679 -4.554 -15.913 1.00 75.44 123 SER A CA 1
ATOM 964 C C . SER A 1 123 ? -14.807 -5.366 -15.273 1.00 75.44 123 SER A C 1
ATOM 966 O O . SER A 1 123 ? -15.778 -4.792 -14.789 1.00 75.44 123 SER A O 1
ATOM 968 N N . SER A 1 124 ? -14.628 -6.687 -15.165 1.00 68.12 124 SER A N 1
ATOM 969 C CA . SER A 1 124 ? -15.584 -7.598 -14.516 1.00 68.12 124 SER A CA 1
ATOM 970 C C . SER A 1 124 ? -15.807 -7.274 -13.029 1.00 68.12 124 SER A C 1
ATOM 972 O O . SER A 1 124 ? -16.900 -7.467 -12.492 1.00 68.12 124 SER A O 1
ATOM 974 N N . SER A 1 125 ? -14.788 -6.732 -12.355 1.00 65.00 125 SER A N 1
ATOM 975 C CA . SER A 1 125 ? -14.889 -6.245 -10.973 1.00 65.00 125 SER A CA 1
ATOM 976 C C . SER A 1 125 ? -15.541 -4.859 -10.882 1.00 65.00 125 SER A C 1
ATOM 978 O O . SER A 1 125 ? -16.300 -4.595 -9.950 1.00 65.00 125 SER A O 1
ATOM 980 N N . MET A 1 126 ? -15.288 -3.969 -11.845 1.00 58.91 126 MET A N 1
ATOM 981 C CA . MET A 1 126 ? -15.869 -2.624 -11.912 1.00 58.91 126 MET A CA 1
ATOM 982 C C . MET A 1 126 ? -17.389 -2.693 -12.083 1.00 58.91 126 MET A C 1
ATOM 984 O O . MET A 1 126 ? -18.111 -1.990 -11.377 1.00 58.91 126 MET A O 1
ATOM 988 N N . ASP A 1 127 ? -17.876 -3.600 -12.933 1.00 57.25 127 ASP A N 1
ATOM 989 C CA . ASP A 1 127 ? -19.310 -3.848 -13.120 1.00 57.25 127 ASP A CA 1
ATOM 990 C C . ASP A 1 127 ? -19.998 -4.336 -11.830 1.00 57.25 127 ASP A C 1
ATOM 992 O O . ASP A 1 127 ? -21.186 -4.088 -11.628 1.00 57.25 127 ASP A O 1
ATOM 996 N N . GLN A 1 128 ? -19.267 -4.969 -10.906 1.00 60.28 128 GLN A N 1
ATOM 997 C CA . GLN A 1 128 ? -19.789 -5.330 -9.581 1.00 60.28 128 GLN A CA 1
ATOM 998 C C . GLN A 1 128 ? -19.778 -4.128 -8.623 1.00 60.28 128 GLN A C 1
ATOM 1000 O O . GLN A 1 128 ? -20.769 -3.870 -7.935 1.00 60.28 128 GLN A O 1
ATOM 1005 N N . VAL A 1 129 ? -18.691 -3.347 -8.604 1.00 58.34 129 VAL A N 1
ATOM 1006 C CA . VAL A 1 129 ? -18.550 -2.163 -7.734 1.00 58.34 129 VAL A CA 1
ATOM 1007 C C . VAL A 1 129 ? -19.583 -1.081 -8.071 1.00 58.34 129 VAL A C 1
ATOM 1009 O O . VAL A 1 129 ? -20.190 -0.523 -7.160 1.00 58.34 129 VAL A O 1
ATOM 1012 N N . LEU A 1 130 ? -19.849 -0.824 -9.356 1.00 55.44 130 LEU A N 1
ATOM 1013 C CA . LEU A 1 130 ? -20.826 0.184 -9.798 1.00 55.44 130 LEU A CA 1
ATOM 1014 C C . LEU A 1 130 ? -22.292 -0.190 -9.501 1.00 55.44 130 LEU A C 1
ATOM 1016 O O . LEU A 1 130 ? -23.149 0.689 -9.511 1.00 55.44 130 LEU A O 1
ATOM 1020 N N . ASN A 1 131 ? -22.576 -1.464 -9.212 1.00 54.09 131 ASN A N 1
ATOM 1021 C CA . ASN A 1 131 ? -23.909 -1.971 -8.860 1.00 54.09 131 ASN A CA 1
ATOM 1022 C C . ASN A 1 131 ? -24.085 -2.241 -7.349 1.00 54.09 131 ASN A C 1
ATOM 1024 O O . ASN A 1 131 ? -25.077 -2.843 -6.939 1.00 54.09 131 ASN A O 1
ATOM 1028 N N . THR A 1 132 ? -23.130 -1.833 -6.507 1.00 48.97 132 THR A N 1
ATOM 1029 C CA . THR A 1 132 ? -23.187 -2.077 -5.058 1.00 48.97 132 THR A CA 1
ATOM 1030 C C . THR A 1 132 ? -23.821 -0.893 -4.322 1.00 48.97 132 THR A C 1
ATOM 1032 O O . THR A 1 132 ? -23.208 0.168 -4.218 1.00 48.97 132 THR A O 1
ATOM 1035 N N . ASP A 1 133 ? -25.016 -1.087 -3.750 1.00 51.69 133 ASP A N 1
ATOM 1036 C CA . ASP A 1 133 ? -25.608 -0.147 -2.785 1.00 51.69 133 ASP A CA 1
ATOM 1037 C C . ASP A 1 133 ? -24.610 0.171 -1.654 1.00 51.69 133 ASP A C 1
ATOM 1039 O O . ASP A 1 133 ? -23.987 -0.742 -1.102 1.00 51.69 133 ASP A O 1
ATOM 1043 N N . ASP A 1 134 ? -24.533 1.436 -1.216 1.00 54.34 134 ASP A N 1
ATOM 1044 C CA . ASP A 1 134 ? -23.610 1.917 -0.162 1.00 54.34 134 ASP A CA 1
ATOM 1045 C C . ASP A 1 134 ? -23.643 1.100 1.152 1.00 54.34 134 ASP A C 1
ATOM 1047 O O . ASP A 1 134 ? -22.700 1.133 1.948 1.00 54.34 134 ASP A O 1
ATOM 1051 N N . ASN A 1 135 ? -24.721 0.341 1.377 1.00 53.19 135 ASN A N 1
ATOM 1052 C CA . ASN A 1 135 ? -24.937 -0.517 2.540 1.00 53.19 135 ASN A CA 1
ATOM 1053 C C . ASN A 1 135 ? -24.265 -1.907 2.465 1.00 53.19 135 ASN A C 1
ATOM 1055 O O . ASN A 1 135 ? -24.237 -2.591 3.485 1.00 53.19 135 ASN A O 1
ATOM 1059 N N . ASN A 1 136 ? -23.744 -2.345 1.309 1.00 56.75 136 ASN A N 1
ATOM 1060 C CA . ASN A 1 136 ? -23.164 -3.691 1.117 1.00 56.75 136 ASN A CA 1
ATOM 1061 C C . ASN A 1 136 ? -21.629 -3.693 0.925 1.00 56.75 136 ASN A C 1
ATOM 1063 O O . ASN A 1 136 ? -21.031 -4.697 0.535 1.00 56.75 136 ASN A O 1
ATOM 1067 N N . TYR A 1 137 ? -20.960 -2.577 1.218 1.00 61.25 137 TYR A N 1
ATOM 1068 C CA . TYR A 1 137 ? -19.499 -2.530 1.255 1.00 61.25 137 TYR A CA 1
ATOM 1069 C C . TYR A 1 137 ? -18.946 -3.321 2.446 1.00 61.25 137 TYR A C 1
ATOM 1071 O O . TYR A 1 137 ? -19.038 -2.874 3.591 1.00 61.25 137 TYR A O 1
ATOM 1079 N N . LYS A 1 138 ? -18.290 -4.448 2.158 1.00 71.88 138 LYS A N 1
ATOM 1080 C CA . LYS A 1 138 ? -17.451 -5.163 3.128 1.00 71.88 138 LYS A CA 1
ATOM 1081 C C . LYS A 1 138 ? -16.251 -4.300 3.515 1.00 71.88 138 LYS A C 1
ATOM 1083 O O . LYS A 1 138 ? -15.579 -3.753 2.639 1.00 71.88 138 LYS A O 1
ATOM 1088 N N . GLY A 1 139 ? -15.983 -4.181 4.813 1.00 82.94 139 GLY A N 1
ATOM 1089 C CA . GLY A 1 139 ? -14.795 -3.476 5.307 1.00 82.94 139 GLY A CA 1
ATOM 1090 C C . GLY A 1 139 ? -13.506 -4.235 4.980 1.00 82.94 139 GLY A C 1
ATOM 1091 O O . GLY A 1 139 ? -13.525 -5.453 4.796 1.00 82.94 139 GLY A O 1
ATOM 1092 N N . LEU A 1 140 ? -12.363 -3.548 4.964 1.00 87.44 140 LEU A N 1
ATOM 1093 C CA . LEU A 1 140 ? -11.064 -4.160 4.645 1.00 87.44 140 LEU A CA 1
ATOM 1094 C C . LEU A 1 140 ? -10.724 -5.327 5.590 1.00 87.44 140 LEU A C 1
ATOM 1096 O O . LEU A 1 140 ? -10.199 -6.349 5.153 1.00 87.44 140 LEU A O 1
ATOM 1100 N N . LEU A 1 141 ? -11.112 -5.200 6.863 1.00 87.50 141 LEU A N 1
ATOM 1101 C CA . LEU A 1 141 ? -11.013 -6.240 7.891 1.00 87.50 141 LEU A CA 1
ATOM 1102 C C . LEU A 1 141 ? -11.799 -7.521 7.541 1.00 87.50 141 LEU A C 1
ATOM 1104 O O . LEU A 1 141 ? -11.369 -8.616 7.888 1.00 87.50 141 LEU A O 1
ATOM 1108 N N . GLU A 1 142 ? -12.939 -7.404 6.855 1.00 87.31 142 GLU A N 1
ATOM 1109 C CA . GLU A 1 142 ? -13.746 -8.557 6.426 1.00 87.31 142 GLU A CA 1
ATOM 1110 C C . GLU A 1 142 ? -13.170 -9.221 5.169 1.00 87.31 142 GLU A C 1
ATOM 1112 O O . GLU A 1 142 ? -13.298 -10.431 4.993 1.00 87.31 142 GLU A O 1
ATOM 1117 N N . ILE A 1 143 ? -12.535 -8.432 4.295 1.00 89.00 143 ILE A N 1
ATOM 1118 C CA . ILE A 1 143 ? -11.899 -8.910 3.059 1.00 89.00 143 ILE A CA 1
ATOM 1119 C C . ILE A 1 143 ? -10.572 -9.617 3.373 1.00 89.00 143 ILE A C 1
ATOM 1121 O O . ILE A 1 143 ? -10.290 -10.674 2.813 1.00 89.00 143 ILE A O 1
ATOM 1125 N N . CYS A 1 144 ? -9.761 -9.057 4.277 1.00 91.75 144 CYS A N 1
ATOM 1126 C CA . CYS A 1 144 ? -8.456 -9.594 4.655 1.00 91.75 144 CYS A CA 1
ATOM 1127 C C . CYS A 1 144 ? -8.277 -9.609 6.186 1.00 91.75 144 CYS A C 1
ATOM 1129 O O . CYS A 1 144 ? -7.556 -8.772 6.730 1.00 91.75 144 CYS A O 1
ATOM 1131 N N . PRO A 1 145 ? -8.869 -10.571 6.915 1.00 92.94 145 PRO A N 1
ATOM 1132 C CA . PRO A 1 145 ? -8.809 -10.599 8.380 1.00 92.94 145 PRO A CA 1
ATOM 1133 C C . PRO A 1 145 ? -7.408 -10.867 8.956 1.00 92.94 145 PRO A C 1
ATOM 1135 O O . PRO A 1 145 ? -7.202 -10.668 10.148 1.00 92.94 145 PRO A O 1
ATOM 1138 N N . ASN A 1 146 ? -6.441 -11.314 8.144 1.00 96.56 146 ASN A N 1
ATOM 1139 C CA . ASN A 1 146 ? -5.064 -11.567 8.572 1.00 96.56 146 ASN A CA 1
ATOM 1140 C C . ASN A 1 146 ? -4.166 -10.325 8.333 1.00 96.56 146 ASN A C 1
ATOM 1142 O O . ASN A 1 146 ? -3.934 -9.979 7.168 1.00 96.56 146 ASN A O 1
ATOM 1146 N N . PRO A 1 147 ? -3.620 -9.685 9.391 1.00 96.69 147 PRO A N 1
ATOM 1147 C CA . PRO A 1 147 ? -2.746 -8.516 9.263 1.00 96.69 147 PRO A CA 1
ATOM 1148 C C . PRO A 1 147 ? -1.466 -8.775 8.460 1.00 96.69 147 PRO A C 1
ATOM 1150 O O . PRO A 1 147 ? -1.094 -7.952 7.624 1.00 96.69 147 PRO A O 1
ATOM 1153 N N . THR A 1 148 ? -0.827 -9.936 8.654 1.00 97.56 148 THR A N 1
ATOM 1154 C CA . THR A 1 148 ? 0.391 -10.336 7.933 1.00 97.56 148 THR A CA 1
ATOM 1155 C C . THR A 1 148 ? 0.129 -10.418 6.434 1.00 97.56 148 THR A C 1
ATOM 1157 O O . THR A 1 148 ? 0.922 -9.927 5.633 1.00 97.56 148 THR A O 1
ATOM 1160 N N . THR A 1 149 ? -1.012 -10.990 6.037 1.00 96.88 149 THR A N 1
ATOM 1161 C CA . THR A 1 149 ? -1.397 -11.086 4.624 1.00 96.88 149 THR A CA 1
ATOM 1162 C C . THR A 1 149 ? -1.629 -9.703 4.019 1.00 96.88 149 THR A C 1
ATOM 1164 O O . THR A 1 149 ? -1.122 -9.443 2.929 1.00 96.88 149 THR A O 1
ATOM 1167 N N . LEU A 1 150 ? -2.314 -8.789 4.717 1.00 96.94 150 LEU A N 1
ATOM 1168 C CA . LEU A 1 150 ? -2.504 -7.425 4.211 1.00 96.94 150 LEU A CA 1
ATOM 1169 C C . LEU A 1 150 ? -1.162 -6.684 4.069 1.00 96.94 150 LEU A C 1
ATOM 1171 O O . LEU A 1 150 ? -0.901 -6.098 3.019 1.00 96.94 150 LEU A O 1
ATOM 1175 N N . ALA A 1 151 ? -0.284 -6.767 5.074 1.00 97.50 151 ALA A N 1
ATOM 1176 C CA . ALA A 1 151 ? 1.044 -6.156 5.032 1.00 97.50 151 ALA A CA 1
ATOM 1177 C C . ALA A 1 151 ? 1.906 -6.709 3.879 1.00 97.50 151 ALA A C 1
ATOM 1179 O O . ALA A 1 151 ? 2.582 -5.942 3.189 1.00 97.50 151 ALA A O 1
ATOM 1180 N N . GLN A 1 152 ? 1.839 -8.018 3.607 1.00 97.38 152 GLN A N 1
ATOM 1181 C CA . GLN A 1 152 ? 2.484 -8.640 2.446 1.00 97.38 152 GLN A CA 1
ATOM 1182 C C . GLN A 1 152 ? 1.933 -8.093 1.122 1.00 97.38 152 GLN A C 1
ATOM 1184 O O . GLN A 1 152 ? 2.719 -7.667 0.279 1.00 97.38 152 GLN A O 1
ATOM 1189 N N . GLN A 1 153 ? 0.607 -8.047 0.939 1.00 96.50 153 GLN A N 1
ATOM 1190 C CA . GLN A 1 153 ? 0.004 -7.542 -0.304 1.00 96.50 153 GLN A CA 1
ATOM 1191 C C . GLN A 1 153 ? 0.319 -6.060 -0.543 1.00 96.50 153 GLN A C 1
ATOM 1193 O O . GLN A 1 153 ? 0.701 -5.680 -1.648 1.00 96.50 153 GLN A O 1
ATOM 1198 N N . MET A 1 154 ? 0.246 -5.228 0.500 1.00 94.12 154 MET A N 1
ATOM 1199 C CA . MET A 1 154 ? 0.648 -3.820 0.425 1.00 94.12 154 MET A CA 1
ATOM 1200 C C . MET A 1 154 ? 2.126 -3.670 0.041 1.00 94.12 154 MET A C 1
ATOM 1202 O O . MET A 1 154 ? 2.456 -2.847 -0.808 1.00 94.12 154 MET A O 1
ATOM 1206 N N . THR A 1 155 ? 3.004 -4.516 0.589 1.00 96.25 155 THR A N 1
ATOM 1207 C CA . THR A 1 155 ? 4.432 -4.527 0.237 1.00 96.25 155 THR A CA 1
ATOM 1208 C C . THR A 1 155 ? 4.672 -4.938 -1.216 1.00 96.25 155 THR A C 1
ATOM 1210 O O . THR A 1 155 ? 5.498 -4.321 -1.882 1.00 96.25 155 THR A O 1
ATOM 1213 N N . LEU A 1 156 ? 3.938 -5.923 -1.745 1.00 95.44 156 LEU A N 1
ATOM 1214 C CA . LEU A 1 156 ? 4.043 -6.320 -3.156 1.00 95.44 156 LEU A CA 1
ATOM 1215 C C . LEU A 1 156 ? 3.644 -5.175 -4.099 1.00 95.44 156 LEU A C 1
ATOM 1217 O O . LEU A 1 156 ? 4.380 -4.880 -5.040 1.00 95.44 156 LEU A O 1
ATOM 1221 N N . ILE A 1 157 ? 2.532 -4.489 -3.811 1.00 92.88 157 ILE A N 1
ATOM 1222 C CA . ILE A 1 157 ? 2.073 -3.326 -4.590 1.00 92.88 157 ILE A CA 1
ATOM 1223 C C . ILE A 1 157 ? 3.097 -2.185 -4.512 1.00 92.88 157 ILE A C 1
ATOM 1225 O O . ILE A 1 157 ? 3.415 -1.559 -5.522 1.00 92.88 157 ILE A O 1
ATOM 1229 N N . GLU A 1 158 ? 3.652 -1.906 -3.333 1.00 93.94 158 GLU A N 1
ATOM 1230 C CA . GLU A 1 158 ? 4.649 -0.843 -3.181 1.00 93.94 158 GLU A CA 1
ATOM 1231 C C . GLU A 1 158 ? 5.970 -1.164 -3.871 1.00 93.94 158 GLU A C 1
ATOM 1233 O O . GLU A 1 158 ? 6.543 -0.271 -4.491 1.00 93.94 158 GLU A O 1
ATOM 1238 N N . LEU A 1 159 ? 6.432 -2.415 -3.836 1.00 92.81 159 LEU A N 1
ATOM 1239 C CA . LEU A 1 159 ? 7.624 -2.844 -4.569 1.00 92.81 159 LEU A CA 1
ATOM 1240 C C . LEU A 1 159 ? 7.413 -2.781 -6.088 1.00 92.81 159 LEU A C 1
ATOM 1242 O O . LEU A 1 159 ? 8.309 -2.318 -6.792 1.00 92.81 159 LEU A O 1
ATOM 1246 N N . GLU A 1 160 ? 6.232 -3.153 -6.596 1.00 91.12 160 GLU A N 1
ATOM 1247 C CA . GLU A 1 160 ? 5.865 -2.961 -8.007 1.00 91.12 160 GLU A CA 1
ATOM 1248 C C . GLU A 1 160 ? 5.976 -1.474 -8.390 1.00 91.12 160 GLU A C 1
ATOM 1250 O O . GLU A 1 160 ? 6.694 -1.117 -9.327 1.00 91.12 160 GLU A O 1
ATOM 1255 N N . ARG A 1 161 ? 5.327 -0.584 -7.624 1.00 89.19 161 ARG A N 1
ATOM 1256 C CA . ARG A 1 161 ? 5.326 0.869 -7.876 1.00 89.19 161 ARG A CA 1
ATOM 1257 C C . ARG A 1 161 ? 6.720 1.488 -7.758 1.00 89.19 161 ARG A C 1
ATOM 1259 O O . ARG A 1 161 ? 7.074 2.314 -8.593 1.00 89.19 161 ARG A O 1
ATOM 1266 N N . LEU A 1 162 ? 7.511 1.064 -6.773 1.00 91.50 162 LEU A N 1
ATOM 1267 C CA . LEU A 1 162 ? 8.896 1.492 -6.565 1.00 91.50 162 LEU A CA 1
ATOM 1268 C C . LEU A 1 162 ? 9.809 1.030 -7.709 1.00 91.50 162 LEU A C 1
ATOM 1270 O O . LEU A 1 162 ? 10.661 1.796 -8.147 1.00 91.50 162 LEU A O 1
ATOM 1274 N N . SER A 1 163 ? 9.606 -0.181 -8.240 1.00 92.00 163 SER A N 1
ATOM 1275 C CA . SER A 1 163 ? 10.409 -0.724 -9.348 1.00 92.00 163 SER A CA 1
ATOM 1276 C C . SER A 1 163 ? 10.249 0.038 -10.670 1.00 92.00 163 SER A C 1
ATOM 1278 O O . SER A 1 163 ? 11.132 -0.022 -11.523 1.00 92.00 163 SER A O 1
ATOM 1280 N N . MET A 1 164 ? 9.145 0.778 -10.834 1.00 89.69 164 MET A N 1
ATOM 1281 C CA . MET A 1 164 ? 8.900 1.636 -11.996 1.00 89.69 164 MET A CA 1
ATOM 1282 C C . MET A 1 164 ? 9.572 3.011 -11.890 1.00 89.69 164 MET A C 1
ATOM 1284 O O . MET A 1 164 ? 9.590 3.739 -12.879 1.00 89.69 164 MET A O 1
ATOM 1288 N N . ILE A 1 165 ? 10.115 3.382 -10.725 1.00 89.44 165 ILE A N 1
ATOM 1289 C CA . ILE A 1 165 ? 10.782 4.671 -10.527 1.00 89.44 165 ILE A CA 1
ATOM 1290 C C . ILE A 1 165 ? 12.176 4.627 -11.156 1.00 89.44 165 ILE A C 1
ATOM 1292 O O . ILE A 1 165 ? 13.072 3.926 -10.680 1.00 89.44 165 ILE A O 1
ATOM 1296 N N . GLY A 1 166 ? 12.369 5.413 -12.216 1.00 85.50 166 GLY A N 1
ATOM 1297 C CA . GLY A 1 166 ? 13.669 5.547 -12.867 1.00 85.50 166 GLY A CA 1
ATOM 1298 C C . GLY A 1 166 ? 14.704 6.256 -11.976 1.00 85.50 166 GLY A C 1
ATOM 1299 O O . GLY A 1 166 ? 14.351 7.158 -11.208 1.00 85.50 166 GLY A O 1
ATOM 1300 N N . PRO A 1 167 ? 16.007 5.925 -12.078 1.00 85.44 167 PRO A N 1
ATOM 1301 C CA . PRO A 1 167 ? 17.052 6.673 -11.376 1.00 85.44 167 PRO A CA 1
ATOM 1302 C C . PRO A 1 167 ? 17.118 8.136 -11.844 1.00 85.44 167 PRO A C 1
ATOM 1304 O O . PRO A 1 167 ? 17.486 9.017 -11.069 1.00 85.44 167 PRO A O 1
ATOM 1307 N N . ASP A 1 168 ? 16.717 8.417 -13.085 1.00 83.56 168 ASP A N 1
ATOM 1308 C CA . ASP A 1 168 ? 16.543 9.767 -13.611 1.00 83.56 168 ASP A CA 1
ATOM 1309 C C . ASP A 1 168 ? 15.406 10.519 -12.901 1.00 83.56 168 ASP A C 1
ATOM 1311 O O . ASP A 1 168 ? 15.594 11.679 -12.541 1.00 83.56 168 ASP A O 1
ATOM 1315 N N . GLU A 1 169 ? 14.275 9.869 -12.598 1.00 85.06 169 GLU A N 1
ATOM 1316 C CA . GLU A 1 169 ? 13.208 10.475 -11.792 1.00 85.06 169 GLU A CA 1
ATOM 1317 C C . GLU A 1 169 ? 13.699 10.846 -10.389 1.00 85.06 169 GLU A C 1
ATOM 1319 O O . GLU A 1 169 ? 13.378 11.932 -9.904 1.00 85.06 169 GLU A O 1
ATOM 1324 N N . ILE A 1 170 ? 14.509 9.992 -9.750 1.00 85.00 170 ILE A N 1
ATOM 1325 C CA . ILE A 1 170 ? 15.095 10.266 -8.424 1.00 85.00 170 ILE A CA 1
ATOM 1326 C C . ILE A 1 170 ? 16.010 11.495 -8.493 1.00 85.00 170 ILE A C 1
ATOM 1328 O O . ILE A 1 170 ? 15.917 12.390 -7.650 1.00 85.00 170 ILE A O 1
ATOM 1332 N N . VAL A 1 171 ? 16.849 11.581 -9.530 1.00 83.50 171 VAL A N 1
ATOM 1333 C CA . VAL A 1 171 ? 17.695 12.756 -9.789 1.00 83.50 171 VAL A CA 1
ATOM 1334 C C . VAL A 1 171 ? 16.833 14.005 -10.016 1.00 83.50 171 VAL A C 1
ATOM 1336 O O . VAL A 1 171 ? 17.113 15.042 -9.422 1.00 83.50 171 VAL A O 1
ATOM 1339 N N . TYR A 1 172 ? 15.750 13.925 -10.797 1.00 79.00 172 TYR A N 1
ATOM 1340 C CA . TYR A 1 172 ? 14.831 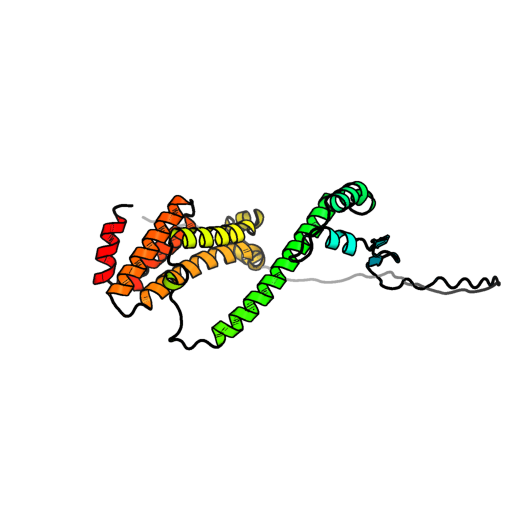15.054 -11.003 1.00 79.00 172 TYR A CA 1
ATOM 1341 C C . TYR A 1 172 ? 14.075 15.462 -9.731 1.00 79.00 172 TYR A C 1
ATOM 1343 O O . TYR A 1 172 ? 13.847 16.653 -9.523 1.00 79.00 172 TYR A O 1
ATOM 1351 N N . ALA A 1 173 ? 13.729 14.517 -8.853 1.00 76.50 173 ALA A N 1
ATOM 1352 C CA . ALA A 1 173 ? 13.109 14.803 -7.560 1.00 76.50 173 ALA A CA 1
ATOM 1353 C C . ALA A 1 173 ? 14.054 15.534 -6.592 1.00 76.50 173 ALA A C 1
ATOM 1355 O O . ALA A 1 173 ? 13.585 16.341 -5.785 1.00 76.50 173 ALA A O 1
ATOM 1356 N N . ALA A 1 174 ? 15.363 15.282 -6.699 1.00 80.06 174 ALA A N 1
ATOM 1357 C CA . ALA A 1 174 ? 16.406 15.916 -5.894 1.00 80.06 174 ALA A CA 1
ATOM 1358 C C . ALA A 1 174 ? 16.836 17.314 -6.391 1.00 80.06 174 ALA A C 1
ATOM 1360 O O . ALA A 1 174 ? 17.524 18.028 -5.662 1.00 80.06 174 ALA A O 1
ATOM 1361 N N . ILE A 1 175 ? 16.452 17.717 -7.608 1.00 79.88 175 ILE A N 1
ATOM 1362 C CA . ILE A 1 175 ? 16.747 19.049 -8.163 1.00 79.88 175 ILE A CA 1
ATOM 1363 C C . ILE A 1 175 ? 15.655 20.055 -7.743 1.00 79.88 175 ILE A C 1
ATOM 1365 O O . ILE A 1 175 ? 14.518 19.686 -7.452 1.00 79.88 175 ILE A O 1
ATOM 1369 N N . ASP A 1 176 ? 16.018 21.337 -7.695 1.00 69.69 176 ASP A N 1
ATOM 1370 C CA . ASP A 1 176 ? 15.174 22.463 -7.281 1.00 69.69 176 ASP A CA 1
ATOM 1371 C C . ASP A 1 176 ? 13.833 22.582 -8.052 1.00 69.69 176 ASP A C 1
ATOM 1373 O O . ASP A 1 176 ? 13.685 22.135 -9.196 1.00 69.69 176 ASP A O 1
ATOM 1377 N N . ASP A 1 177 ? 12.833 23.207 -7.427 1.00 70.19 177 ASP A N 1
ATOM 1378 C CA . ASP A 1 177 ? 11.419 23.157 -7.835 1.00 70.19 177 ASP A CA 1
ATOM 1379 C C . ASP A 1 177 ? 11.140 23.768 -9.224 1.00 70.19 177 ASP A C 1
ATOM 1381 O O . ASP A 1 177 ? 10.198 23.363 -9.919 1.00 70.19 177 ASP A O 1
ATOM 1385 N N . ASP A 1 178 ? 11.984 24.689 -9.691 1.00 64.50 178 ASP A N 1
ATOM 1386 C CA . ASP A 1 178 ? 11.897 25.250 -11.044 1.00 64.50 178 ASP A CA 1
ATOM 1387 C C . ASP A 1 178 ? 12.367 24.290 -12.152 1.00 64.50 178 ASP A C 1
ATOM 1389 O O . ASP A 1 178 ? 12.038 24.502 -13.325 1.00 64.50 178 ASP A O 1
ATOM 1393 N N . ALA A 1 179 ? 13.079 23.209 -11.814 1.00 59.56 179 ALA A N 1
ATOM 1394 C CA . ALA A 1 179 ? 13.312 22.093 -12.730 1.00 59.56 179 ALA A CA 1
ATOM 1395 C C . ALA A 1 179 ? 12.111 21.136 -12.751 1.00 59.56 179 ALA A C 1
ATOM 1397 O O . ALA A 1 179 ? 11.679 20.727 -13.833 1.00 59.56 179 ALA A O 1
ATOM 1398 N N . LYS A 1 180 ? 11.501 20.850 -11.589 1.00 63.03 180 LYS A N 1
ATOM 1399 C CA . LYS A 1 180 ? 10.310 19.981 -11.483 1.00 63.03 180 LYS A CA 1
ATOM 1400 C C . LYS A 1 180 ? 9.151 20.483 -12.349 1.00 63.03 180 LYS A C 1
ATOM 1402 O O . LYS A 1 180 ? 8.497 19.686 -13.016 1.00 63.03 180 LYS A O 1
ATOM 1407 N N . LYS A 1 181 ? 8.944 21.805 -12.439 1.00 65.38 181 LYS A N 1
ATOM 1408 C CA . LYS A 1 181 ? 7.951 22.410 -13.356 1.00 65.38 181 LYS A CA 1
ATOM 1409 C C . LYS A 1 181 ? 8.234 22.138 -14.841 1.00 65.38 181 LYS A C 1
ATOM 1411 O O . LYS A 1 181 ? 7.292 22.007 -15.614 1.00 65.38 181 LYS A O 1
ATOM 1416 N N . ARG A 1 182 ? 9.505 22.052 -15.255 1.00 62.59 182 ARG A N 1
ATOM 1417 C CA . ARG A 1 182 ? 9.905 21.822 -16.662 1.00 62.59 182 ARG A CA 1
ATOM 1418 C C . ARG A 1 182 ? 9.815 20.350 -17.061 1.00 62.59 182 ARG A C 1
ATOM 1420 O O . ARG A 1 182 ? 9.547 20.054 -18.220 1.00 62.59 182 ARG A O 1
ATOM 1427 N N . PHE A 1 183 ? 10.005 19.443 -16.105 1.00 60.00 183 PHE A N 1
ATOM 1428 C CA . PHE A 1 183 ? 9.963 17.991 -16.311 1.00 60.00 183 PHE A CA 1
ATOM 1429 C C . PHE A 1 183 ? 8.710 17.328 -15.719 1.00 60.00 183 PHE A C 1
ATOM 1431 O O . PHE A 1 183 ? 8.703 16.120 -15.507 1.00 60.00 183 PHE A O 1
ATOM 1438 N N . GLY A 1 184 ? 7.637 18.090 -15.476 1.00 58.53 184 GLY A N 1
ATOM 1439 C CA . GLY A 1 184 ? 6.472 17.633 -14.707 1.00 58.53 184 GLY A CA 1
ATOM 1440 C C . GLY A 1 184 ? 5.780 16.367 -15.231 1.00 58.53 184 GLY A C 1
ATOM 1441 O O . GLY A 1 184 ? 5.207 15.638 -14.432 1.00 58.53 184 GLY A O 1
ATOM 1442 N N . ASN A 1 185 ? 5.882 16.073 -16.534 1.00 61.91 185 ASN A N 1
ATOM 1443 C CA . ASN A 1 185 ? 5.336 14.858 -17.158 1.00 61.91 185 ASN A CA 1
ATOM 1444 C C . ASN A 1 185 ? 6.337 13.678 -17.225 1.00 61.91 185 ASN A C 1
ATOM 1446 O O . ASN A 1 185 ? 6.046 12.660 -17.844 1.00 61.91 185 ASN A O 1
ATOM 1450 N N . ARG A 1 186 ? 7.544 13.820 -16.653 1.00 61.00 186 ARG A N 1
ATOM 1451 C CA . ARG A 1 186 ? 8.550 12.743 -16.541 1.00 61.00 186 ARG A CA 1
ATOM 1452 C C . ARG A 1 186 ? 8.650 12.140 -15.141 1.00 61.00 186 ARG A C 1
ATOM 1454 O O . ARG A 1 186 ? 9.174 11.049 -15.022 1.00 61.00 186 ARG A O 1
ATOM 1461 N N . MET A 1 187 ? 8.121 12.801 -14.110 1.00 66.38 187 MET A N 1
ATOM 1462 C CA . MET A 1 187 ? 8.134 12.320 -12.714 1.00 66.38 187 MET A CA 1
ATOM 1463 C C . MET A 1 187 ? 6.879 11.502 -12.353 1.00 66.38 187 MET A C 1
ATOM 1465 O O . MET A 1 187 ? 6.377 11.565 -11.225 1.00 66.38 187 MET A O 1
ATOM 1469 N N . ASN A 1 188 ? 6.298 10.814 -13.337 1.00 82.00 188 ASN A N 1
ATOM 1470 C CA . ASN A 1 188 ? 4.977 10.211 -13.195 1.00 82.00 188 ASN A CA 1
ATOM 1471 C C . ASN A 1 188 ? 5.003 9.006 -12.241 1.00 82.00 188 ASN A C 1
ATOM 1473 O O . ASN A 1 188 ? 4.045 8.827 -11.493 1.00 82.00 188 ASN A O 1
ATOM 1477 N N . ASN A 1 189 ? 6.088 8.225 -12.183 1.00 88.81 189 ASN A N 1
ATOM 1478 C CA . ASN A 1 189 ? 6.142 7.048 -11.312 1.00 88.81 189 ASN A CA 1
ATOM 1479 C C . ASN A 1 189 ? 6.404 7.445 -9.857 1.00 88.81 189 ASN A C 1
ATOM 1481 O O . ASN A 1 189 ? 5.722 6.936 -8.968 1.00 88.81 189 ASN A O 1
ATOM 1485 N N . ILE A 1 190 ? 7.285 8.427 -9.610 1.00 88.38 190 ILE A N 1
ATOM 1486 C CA . ILE A 1 190 ? 7.457 9.006 -8.263 1.00 88.38 190 ILE A CA 1
ATOM 1487 C C . ILE A 1 190 ? 6.135 9.571 -7.740 1.00 88.38 190 ILE A C 1
ATOM 1489 O O . ILE A 1 190 ? 5.755 9.295 -6.601 1.00 88.38 190 ILE A O 1
ATOM 1493 N N . ARG A 1 191 ? 5.405 10.331 -8.568 1.00 86.00 191 ARG A N 1
ATOM 1494 C CA . ARG A 1 191 ? 4.088 10.857 -8.185 1.00 86.00 191 ARG A CA 1
ATOM 1495 C C . ARG A 1 191 ? 3.108 9.726 -7.871 1.00 86.00 191 ARG A C 1
ATOM 1497 O O . ARG A 1 191 ? 2.511 9.747 -6.803 1.00 86.00 191 ARG A O 1
ATOM 1504 N N . ASN A 1 192 ? 3.006 8.718 -8.736 1.00 89.62 192 ASN A N 1
ATOM 1505 C CA . ASN A 1 192 ? 2.122 7.568 -8.529 1.00 89.62 192 ASN A CA 1
ATOM 1506 C C . ASN A 1 192 ? 2.447 6.788 -7.237 1.00 89.62 192 ASN A C 1
ATOM 1508 O O . ASN A 1 192 ? 1.532 6.311 -6.567 1.00 89.62 192 ASN A O 1
ATOM 1512 N N . TYR A 1 193 ? 3.727 6.674 -6.864 1.00 91.94 193 TYR A N 1
ATOM 1513 C CA . TYR A 1 193 ? 4.160 6.042 -5.612 1.00 91.94 193 TYR A CA 1
ATOM 1514 C C . TYR A 1 193 ? 3.785 6.874 -4.372 1.00 91.94 193 TYR A C 1
ATOM 1516 O O . TYR A 1 193 ? 3.257 6.341 -3.395 1.00 91.94 193 TYR A O 1
ATOM 1524 N N . ILE A 1 194 ? 3.981 8.196 -4.426 1.00 90.56 194 ILE A N 1
ATOM 1525 C CA . ILE A 1 194 ? 3.545 9.120 -3.365 1.00 90.56 194 ILE A CA 1
ATOM 1526 C C . ILE A 1 194 ? 2.015 9.087 -3.220 1.00 90.56 194 ILE A C 1
ATOM 1528 O O . ILE A 1 194 ? 1.492 8.978 -2.109 1.00 90.56 194 ILE A O 1
ATOM 1532 N N . ASP A 1 195 ? 1.289 9.122 -4.337 1.00 90.19 195 ASP A N 1
ATOM 1533 C CA . ASP A 1 195 ? -0.172 9.078 -4.362 1.00 90.19 195 ASP A CA 1
ATOM 1534 C C . ASP A 1 195 ? -0.719 7.746 -3.831 1.00 90.19 195 ASP A C 1
ATOM 1536 O O . ASP A 1 195 ? -1.766 7.739 -3.183 1.00 90.19 195 ASP A O 1
ATOM 1540 N N . TRP A 1 196 ? -0.007 6.628 -4.008 1.00 91.88 196 TRP A N 1
ATOM 1541 C CA . TRP A 1 196 ? -0.343 5.361 -3.354 1.00 91.88 196 TRP A CA 1
ATOM 1542 C C . TRP A 1 196 ? -0.276 5.462 -1.818 1.00 91.88 196 TRP A C 1
ATOM 1544 O O . TRP A 1 196 ? -1.258 5.142 -1.145 1.00 91.88 196 TRP A O 1
ATOM 1554 N N . SER A 1 197 ? 0.823 5.985 -1.262 1.00 92.94 197 SER A N 1
ATOM 1555 C CA . SER A 1 197 ? 0.987 6.179 0.193 1.00 92.94 197 SER A CA 1
ATOM 1556 C C . SER A 1 197 ? -0.075 7.129 0.777 1.00 92.94 197 SER A C 1
ATOM 1558 O O . SER A 1 197 ? -0.695 6.861 1.815 1.00 92.94 197 SER A O 1
ATOM 1560 N N . ASN A 1 198 ? -0.396 8.201 0.043 1.00 93.50 198 ASN A N 1
ATOM 1561 C CA . ASN A 1 198 ? -1.499 9.103 0.376 1.00 93.50 198 ASN A CA 1
ATOM 1562 C C . ASN A 1 198 ? -2.857 8.374 0.366 1.00 93.50 198 ASN A C 1
ATOM 1564 O O . ASN A 1 198 ? -3.647 8.516 1.300 1.00 93.50 198 ASN A O 1
ATOM 1568 N N . ARG A 1 199 ? -3.143 7.558 -0.658 1.00 94.88 199 ARG A N 1
ATOM 1569 C CA . ARG A 1 199 ? -4.392 6.779 -0.748 1.00 94.88 199 ARG A CA 1
ATOM 1570 C C . ARG A 1 199 ? -4.522 5.768 0.389 1.00 94.88 199 ARG A C 1
ATOM 1572 O O . ARG A 1 199 ? -5.609 5.664 0.948 1.00 94.88 199 ARG A O 1
ATOM 1579 N N . LEU A 1 200 ? -3.443 5.089 0.776 1.00 94.81 200 LEU A N 1
ATOM 1580 C CA . LEU A 1 200 ? -3.407 4.193 1.938 1.00 94.81 200 LEU A CA 1
ATOM 1581 C C . LEU A 1 200 ? -3.708 4.939 3.250 1.00 94.81 200 LEU A C 1
ATOM 1583 O O . LEU A 1 200 ? -4.495 4.461 4.074 1.00 94.81 200 LEU A O 1
ATOM 1587 N N . THR A 1 201 ? -3.155 6.145 3.408 1.00 94.06 201 THR A N 1
ATOM 1588 C CA . THR A 1 201 ? -3.442 7.036 4.544 1.00 94.06 201 THR A CA 1
ATOM 1589 C C . THR A 1 201 ? -4.946 7.351 4.629 1.00 94.06 201 THR A C 1
ATOM 1591 O O . THR A 1 201 ? -5.576 7.182 5.677 1.00 94.06 201 THR A O 1
ATOM 1594 N N . TYR A 1 202 ? -5.567 7.753 3.513 1.00 94.25 202 TYR A N 1
ATOM 1595 C CA . TYR A 1 202 ? -7.001 8.067 3.471 1.00 94.25 202 TYR A CA 1
ATOM 1596 C C . TYR A 1 202 ? -7.912 6.836 3.568 1.00 94.25 202 TYR A C 1
ATOM 1598 O O . TYR A 1 202 ? -8.978 6.932 4.179 1.00 94.25 202 TYR A O 1
ATOM 1606 N N . LEU A 1 203 ? -7.507 5.685 3.022 1.00 93.94 203 LEU A N 1
ATOM 1607 C CA . LEU A 1 203 ? -8.222 4.411 3.144 1.00 93.94 203 LEU A CA 1
ATOM 1608 C C . LEU A 1 203 ? -8.321 3.992 4.614 1.00 93.94 203 LEU A C 1
ATOM 1610 O O . LEU A 1 203 ? -9.420 3.787 5.123 1.00 93.94 203 LEU A O 1
ATOM 1614 N N . THR A 1 204 ? -7.182 3.966 5.311 1.00 94.31 204 THR A N 1
ATOM 1615 C CA . THR A 1 204 ? -7.092 3.643 6.744 1.00 94.31 204 THR A CA 1
ATOM 1616 C C . THR A 1 204 ? -8.008 4.550 7.570 1.00 94.31 204 THR A C 1
ATOM 1618 O O . THR A 1 204 ? -8.794 4.086 8.397 1.00 94.31 204 THR A O 1
ATOM 1621 N N . ALA A 1 205 ? -7.967 5.860 7.303 1.00 91.62 205 ALA A N 1
ATOM 1622 C CA . ALA A 1 205 ? -8.827 6.821 7.981 1.00 91.62 205 ALA A CA 1
ATOM 1623 C C . ALA A 1 205 ? -10.318 6.615 7.674 1.00 91.62 205 ALA A C 1
ATOM 1625 O O . ALA A 1 205 ? -11.152 6.715 8.574 1.00 91.62 205 ALA A O 1
ATOM 1626 N N . THR A 1 206 ? -10.653 6.301 6.424 1.00 91.31 206 THR A N 1
ATOM 1627 C CA . THR A 1 206 ? -12.028 6.053 5.979 1.00 91.31 206 THR A CA 1
ATOM 1628 C C . THR A 1 206 ? -12.608 4.812 6.649 1.00 91.31 206 THR A C 1
ATOM 1630 O O . THR A 1 206 ? -13.689 4.901 7.228 1.00 91.31 206 THR A O 1
ATOM 1633 N N . GLU A 1 207 ? -11.881 3.695 6.677 1.00 91.44 207 GLU A N 1
ATOM 1634 C CA . GLU A 1 207 ? -12.322 2.465 7.348 1.00 91.44 207 GLU A CA 1
ATOM 1635 C C . GLU A 1 207 ? -12.617 2.705 8.839 1.00 91.44 207 GLU A C 1
ATOM 1637 O O . GLU A 1 207 ? -13.683 2.338 9.337 1.00 91.44 207 GLU A O 1
ATOM 1642 N N . ILE A 1 208 ? -11.744 3.434 9.545 1.00 90.50 208 ILE A N 1
ATOM 1643 C CA . ILE A 1 208 ? -11.952 3.805 10.955 1.00 90.50 208 ILE A CA 1
ATOM 1644 C C . ILE A 1 208 ? -13.171 4.732 11.130 1.00 90.50 208 ILE A C 1
ATOM 1646 O O . ILE A 1 208 ? -13.933 4.582 12.090 1.00 90.50 208 ILE A O 1
ATOM 1650 N N . LEU A 1 209 ? -13.376 5.704 10.236 1.00 88.94 209 LEU A N 1
ATOM 1651 C CA . LEU A 1 209 ? -14.456 6.694 10.354 1.00 88.94 209 LEU A CA 1
ATOM 1652 C C . LEU A 1 209 ? -15.833 6.153 9.932 1.00 88.94 209 LEU A C 1
ATOM 1654 O O . LEU A 1 209 ? -16.838 6.588 10.497 1.00 88.94 209 LEU A O 1
ATOM 1658 N N . ARG A 1 210 ? -15.897 5.168 9.025 1.00 87.12 210 ARG A N 1
ATOM 1659 C CA . ARG A 1 210 ? -17.139 4.453 8.657 1.00 87.12 210 ARG A CA 1
ATOM 1660 C C . ARG A 1 210 ? -17.715 3.636 9.817 1.00 87.12 210 ARG A C 1
ATOM 1662 O O . ARG A 1 210 ? -18.923 3.407 9.877 1.00 87.12 210 ARG A O 1
ATOM 1669 N N . CYS A 1 211 ? -16.882 3.235 10.778 1.00 83.31 211 CYS A N 1
ATOM 1670 C CA . CYS A 1 211 ? -17.290 2.447 11.938 1.00 83.31 211 CYS A CA 1
ATOM 1671 C C . CYS A 1 211 ? -18.222 3.227 12.889 1.00 83.31 211 CYS A C 1
ATOM 1673 O O . CYS A 1 211 ? -17.770 3.879 13.839 1.00 83.31 211 CYS A O 1
ATOM 1675 N N . SER A 1 212 ? -19.542 3.107 12.702 1.00 81.94 212 SER A N 1
ATOM 1676 C CA . SER A 1 212 ? -20.545 3.801 13.529 1.00 81.94 212 SER A CA 1
ATOM 1677 C C . SER A 1 212 ? -20.512 3.338 14.997 1.00 81.94 212 SER A C 1
ATOM 1679 O O . SER A 1 212 ? -20.602 4.147 15.924 1.00 81.94 212 SER A O 1
ATOM 1681 N N . LYS A 1 213 ? -20.332 2.030 15.236 1.00 83.56 213 LYS A N 1
ATOM 1682 C CA . LYS A 1 213 ? -20.274 1.431 16.583 1.00 83.56 213 LYS A CA 1
ATOM 1683 C C . LYS A 1 213 ? -18.875 1.581 17.198 1.00 83.56 213 LYS A C 1
ATOM 1685 O O . LYS A 1 213 ? -17.878 1.222 16.578 1.00 83.56 213 LYS A O 1
ATOM 1690 N N . ARG A 1 214 ? -18.796 2.033 18.461 1.00 83.19 214 ARG A N 1
ATOM 1691 C CA . ARG A 1 214 ? -17.515 2.240 19.180 1.00 83.19 214 ARG A CA 1
ATOM 1692 C C . ARG A 1 214 ? -16.655 0.974 19.256 1.00 83.19 214 ARG A C 1
ATOM 1694 O O . ARG A 1 214 ? -15.461 1.082 19.030 1.00 83.19 214 ARG A O 1
ATOM 1701 N N . GLY A 1 215 ? -17.244 -0.178 19.591 1.00 82.25 215 GLY A N 1
ATOM 1702 C CA . GLY A 1 215 ? -16.497 -1.436 19.736 1.00 82.25 215 GLY A CA 1
ATOM 1703 C C . GLY A 1 215 ? -15.836 -1.869 18.428 1.00 82.25 215 GLY A C 1
ATOM 1704 O O . GLY A 1 215 ? -14.634 -2.097 18.405 1.00 82.25 215 GLY A O 1
ATOM 1705 N N . TYR A 1 216 ? -16.598 -1.855 17.330 1.00 86.31 216 TYR A N 1
ATOM 1706 C CA . TYR A 1 216 ? -16.077 -2.162 15.996 1.00 86.31 216 TYR A CA 1
ATOM 1707 C C . TYR A 1 216 ? -14.935 -1.214 15.603 1.00 86.31 216 TYR A C 1
ATOM 1709 O O . TYR A 1 216 ? -13.872 -1.668 15.210 1.00 86.31 216 TYR A O 1
ATOM 1717 N N . ARG A 1 217 ? -15.090 0.095 15.852 1.00 89.31 217 ARG A N 1
ATOM 1718 C CA . ARG A 1 217 ? -14.034 1.082 15.576 1.00 89.31 217 ARG A CA 1
ATOM 1719 C C . ARG A 1 217 ? -12.745 0.867 16.376 1.00 89.31 217 ARG A C 1
ATOM 1721 O O . ARG A 1 217 ? -11.677 1.172 15.861 1.00 89.31 217 ARG A O 1
ATOM 1728 N N . ILE A 1 218 ? -12.830 0.396 17.625 1.00 87.50 218 ILE A N 1
ATOM 1729 C CA . ILE A 1 218 ? -11.638 0.026 18.410 1.00 87.50 218 ILE A CA 1
ATOM 1730 C C . ILE A 1 218 ? -10.935 -1.146 17.721 1.00 87.50 218 ILE A C 1
ATOM 1732 O O . ILE A 1 218 ? -9.749 -1.043 17.431 1.00 87.50 218 ILE A O 1
ATOM 1736 N N . HIS A 1 219 ? -11.690 -2.186 17.366 1.00 89.12 219 HIS A N 1
ATOM 1737 C CA . HIS A 1 219 ? -11.159 -3.377 16.709 1.00 89.12 219 HIS A CA 1
ATOM 1738 C C . HIS A 1 219 ? -10.518 -3.078 15.340 1.00 89.12 219 HIS A C 1
ATOM 1740 O O . HIS A 1 219 ? -9.438 -3.577 15.044 1.00 89.12 219 HIS A O 1
ATOM 1746 N N . THR A 1 220 ? -11.108 -2.188 14.533 1.00 91.50 220 THR A N 1
ATOM 1747 C CA . THR A 1 220 ? -10.501 -1.713 13.276 1.00 91.50 220 THR A CA 1
ATOM 1748 C C . THR A 1 220 ? -9.176 -0.980 13.512 1.00 91.50 220 THR A C 1
ATOM 1750 O O . THR A 1 220 ? -8.240 -1.153 12.738 1.00 91.50 220 THR A O 1
ATOM 1753 N N . ILE A 1 221 ? -9.060 -0.181 14.581 1.00 91.00 221 ILE A N 1
ATOM 1754 C CA . ILE A 1 221 ? -7.798 0.496 14.930 1.00 91.00 221 ILE A CA 1
ATOM 1755 C C . ILE A 1 221 ? -6.748 -0.516 15.411 1.00 91.00 221 ILE A C 1
ATOM 1757 O O . ILE A 1 221 ? -5.597 -0.419 14.998 1.00 91.00 221 ILE A O 1
ATOM 1761 N N . GLU A 1 222 ? -7.130 -1.484 16.248 1.00 91.31 222 GLU A N 1
ATOM 1762 C CA . GLU A 1 222 ? -6.250 -2.576 16.697 1.00 91.31 222 GLU A CA 1
ATOM 1763 C C . GLU A 1 222 ? -5.712 -3.374 15.503 1.00 91.31 222 GLU A C 1
ATOM 1765 O O . GLU A 1 222 ? -4.502 -3.536 15.373 1.00 91.31 222 GLU A O 1
ATOM 1770 N N . TYR A 1 223 ? -6.587 -3.748 14.565 1.00 94.38 223 TYR A N 1
ATOM 1771 C CA . TYR A 1 223 ? -6.205 -4.410 13.319 1.00 94.38 223 TYR A CA 1
ATOM 1772 C C . TYR A 1 223 ? -5.176 -3.605 12.512 1.00 94.38 223 TYR A C 1
ATOM 1774 O O . TYR A 1 223 ? -4.138 -4.147 12.144 1.00 94.38 223 TYR A O 1
ATOM 1782 N N . PHE A 1 224 ? -5.400 -2.306 12.270 1.00 95.12 224 PHE A N 1
ATOM 1783 C CA . PHE A 1 224 ? -4.422 -1.487 11.537 1.00 95.12 224 PHE A CA 1
ATOM 1784 C C . PHE A 1 224 ? -3.099 -1.303 12.299 1.00 95.12 224 PHE A C 1
ATOM 1786 O O . PHE A 1 224 ? -2.053 -1.179 11.665 1.00 95.12 224 PHE A O 1
ATOM 1793 N N . ILE A 1 225 ? -3.109 -1.325 13.636 1.00 94.06 225 ILE A N 1
ATOM 1794 C CA . ILE A 1 225 ? -1.881 -1.347 14.445 1.00 94.06 225 ILE A CA 1
ATOM 1795 C C . ILE A 1 225 ? -1.126 -2.668 14.249 1.00 94.06 225 ILE A C 1
ATOM 1797 O O . ILE A 1 225 ? 0.095 -2.648 14.110 1.00 94.06 225 ILE A O 1
ATOM 1801 N N . ASP A 1 226 ? -1.822 -3.803 14.189 1.00 95.50 226 ASP A N 1
ATOM 1802 C CA . ASP A 1 226 ? -1.190 -5.096 13.916 1.00 95.50 226 ASP A CA 1
ATOM 1803 C C . ASP A 1 226 ? -0.652 -5.178 12.477 1.00 95.50 226 ASP A C 1
ATOM 1805 O O . ASP A 1 226 ? 0.477 -5.620 12.280 1.00 95.50 226 ASP A O 1
ATOM 1809 N N . VAL A 1 227 ? -1.370 -4.637 11.484 1.00 96.94 227 VAL A N 1
ATOM 1810 C CA . VAL A 1 227 ? -0.857 -4.482 10.105 1.00 96.94 227 VAL A CA 1
ATOM 1811 C C . VAL A 1 227 ? 0.412 -3.624 10.096 1.00 96.94 227 VAL A C 1
ATOM 1813 O O . VAL A 1 227 ? 1.386 -3.973 9.436 1.00 96.94 227 VAL A O 1
ATOM 1816 N N . ALA A 1 228 ? 0.445 -2.530 10.863 1.00 96.19 228 ALA A N 1
ATOM 1817 C CA . ALA A 1 228 ? 1.608 -1.651 10.958 1.00 96.19 228 ALA A CA 1
ATOM 1818 C C . ALA A 1 228 ? 2.835 -2.338 11.599 1.00 96.19 228 ALA A C 1
ATOM 1820 O O . ALA A 1 228 ? 3.957 -2.100 11.149 1.00 96.19 228 ALA A O 1
ATOM 1821 N N . LYS A 1 229 ? 2.643 -3.223 12.591 1.00 95.62 229 LYS A N 1
ATOM 1822 C CA . LYS A 1 229 ? 3.720 -4.079 13.134 1.00 95.62 229 LYS A CA 1
ATOM 1823 C C . LYS A 1 229 ? 4.246 -5.046 12.075 1.00 95.62 229 LYS A C 1
ATOM 1825 O O . LYS A 1 229 ? 5.455 -5.168 11.904 1.00 95.62 229 LYS A O 1
ATOM 1830 N N . GLU A 1 230 ? 3.352 -5.688 11.328 1.00 97.81 230 GLU A N 1
ATOM 1831 C CA . GLU A 1 230 ? 3.735 -6.616 10.260 1.00 97.81 230 GLU A CA 1
ATOM 1832 C C . GLU A 1 230 ? 4.467 -5.902 9.113 1.00 97.81 230 GLU A C 1
ATOM 1834 O O . GLU A 1 230 ? 5.448 -6.426 8.587 1.00 97.81 230 GLU A O 1
ATOM 1839 N N . CYS A 1 231 ? 4.087 -4.661 8.791 1.00 97.12 231 CYS A N 1
ATOM 1840 C CA . CYS A 1 231 ? 4.857 -3.803 7.892 1.00 97.12 231 CYS A CA 1
ATOM 1841 C C . CYS A 1 231 ? 6.293 -3.572 8.399 1.00 97.12 231 CYS A C 1
ATOM 1843 O O . CYS A 1 231 ? 7.223 -3.701 7.606 1.00 97.12 231 CYS A O 1
ATOM 1845 N N . ILE A 1 232 ? 6.508 -3.306 9.697 1.00 96.12 232 ILE A N 1
ATOM 1846 C CA . ILE A 1 232 ? 7.865 -3.209 10.278 1.00 96.12 232 ILE A CA 1
ATOM 1847 C C . ILE A 1 232 ? 8.612 -4.544 10.154 1.00 96.12 232 ILE A C 1
ATOM 1849 O O . ILE A 1 232 ? 9.755 -4.550 9.699 1.00 96.12 232 ILE A O 1
ATOM 1853 N N . ASN A 1 233 ? 7.973 -5.667 10.500 1.00 96.75 233 ASN A N 1
ATOM 1854 C CA . ASN A 1 233 ? 8.577 -7.007 10.448 1.00 96.75 233 ASN A CA 1
ATOM 1855 C C . ASN A 1 233 ? 9.057 -7.388 9.033 1.00 96.75 233 ASN A C 1
ATOM 1857 O O . ASN A 1 233 ? 10.075 -8.060 8.883 1.00 96.75 233 ASN A O 1
ATOM 1861 N N . ILE A 1 234 ? 8.344 -6.933 7.998 1.00 96.25 234 ILE A N 1
ATOM 1862 C CA . ILE A 1 234 ? 8.686 -7.134 6.580 1.00 96.25 234 ILE A CA 1
ATOM 1863 C C . ILE A 1 234 ? 9.730 -6.104 6.082 1.00 96.25 234 ILE A C 1
ATOM 1865 O O . ILE A 1 234 ? 10.361 -6.314 5.047 1.00 96.25 234 ILE A O 1
ATOM 1869 N N . GLY A 1 235 ? 9.943 -4.999 6.805 1.00 95.69 235 GLY A N 1
ATOM 1870 C CA . GLY A 1 235 ? 10.803 -3.878 6.394 1.00 95.69 235 GLY A CA 1
ATOM 1871 C C . GLY A 1 235 ? 10.096 -2.819 5.537 1.00 95.69 235 GLY A C 1
ATOM 1872 O O . GLY A 1 235 ? 10.744 -1.948 4.956 1.00 95.69 235 GLY A O 1
ATOM 1873 N N . ASN A 1 236 ? 8.765 -2.862 5.455 1.00 96.19 236 ASN A N 1
ATOM 1874 C CA . ASN A 1 236 ? 7.955 -1.881 4.746 1.00 96.19 236 ASN A CA 1
ATOM 1875 C C . ASN A 1 236 ? 7.633 -0.658 5.625 1.00 96.19 236 ASN A C 1
ATOM 1877 O O . ASN A 1 236 ? 6.536 -0.494 6.169 1.00 96.19 236 ASN A O 1
ATOM 1881 N N . PHE A 1 237 ? 8.603 0.247 5.721 1.00 95.94 237 PHE A N 1
ATOM 1882 C CA . PHE A 1 237 ? 8.449 1.489 6.477 1.00 95.94 237 PHE A CA 1
ATOM 1883 C C . PHE A 1 237 ? 7.491 2.503 5.825 1.00 95.94 237 PHE A C 1
ATOM 1885 O O . PHE A 1 237 ? 6.949 3.346 6.537 1.00 95.94 237 PHE A O 1
ATOM 1892 N N . ASN A 1 238 ? 7.240 2.430 4.511 1.00 95.56 238 ASN A N 1
ATOM 1893 C CA . ASN A 1 238 ? 6.349 3.372 3.822 1.00 95.56 238 ASN A CA 1
ATOM 1894 C C . ASN A 1 238 ? 4.883 3.136 4.210 1.00 95.56 238 ASN A C 1
ATOM 1896 O O . ASN A 1 238 ? 4.222 4.051 4.705 1.00 95.56 238 ASN A O 1
ATOM 1900 N N . SER A 1 239 ? 4.411 1.891 4.089 1.00 96.75 239 SER A N 1
ATOM 1901 C CA . SER A 1 239 ? 3.074 1.496 4.544 1.00 96.75 239 SER A CA 1
ATOM 1902 C C . SER A 1 239 ? 2.877 1.706 6.047 1.00 96.75 239 SER A C 1
ATOM 1904 O O . SER A 1 239 ? 1.832 2.209 6.462 1.00 96.75 239 SER A O 1
ATOM 1906 N N . PHE A 1 240 ? 3.890 1.389 6.865 1.00 95.81 240 PHE A N 1
ATOM 1907 C CA . PHE A 1 240 ? 3.878 1.704 8.298 1.00 95.81 240 PHE A CA 1
ATOM 1908 C C . PHE A 1 240 ? 3.628 3.204 8.532 1.00 95.81 240 PHE A C 1
ATOM 1910 O O . PHE A 1 240 ? 2.668 3.572 9.211 1.00 95.81 240 PHE A O 1
ATOM 1917 N N . MET A 1 241 ? 4.433 4.080 7.919 1.00 95.06 241 MET A N 1
ATOM 1918 C CA . MET A 1 241 ? 4.296 5.528 8.090 1.00 95.06 241 MET A CA 1
ATOM 1919 C C . MET A 1 241 ? 2.956 6.068 7.575 1.00 95.06 241 MET A C 1
ATOM 1921 O O . MET A 1 241 ? 2.410 6.976 8.199 1.00 95.06 241 MET A O 1
ATOM 1925 N N . ALA A 1 242 ? 2.389 5.505 6.505 1.00 95.38 242 ALA A N 1
ATOM 1926 C CA . ALA A 1 242 ? 1.062 5.873 6.004 1.00 95.38 242 ALA A CA 1
ATOM 1927 C C . ALA A 1 242 ? -0.065 5.535 7.002 1.00 95.38 242 ALA A C 1
ATOM 1929 O O . ALA A 1 242 ? -0.953 6.356 7.250 1.00 95.38 242 ALA A O 1
ATOM 1930 N N . ILE A 1 243 ? -0.009 4.360 7.643 1.00 94.81 243 ILE A N 1
ATOM 1931 C CA . ILE A 1 243 ? -0.963 3.979 8.698 1.00 94.81 243 ILE A CA 1
ATOM 1932 C C . ILE A 1 243 ? -0.814 4.907 9.916 1.00 94.81 243 ILE A C 1
ATOM 1934 O O . ILE A 1 243 ? -1.810 5.410 10.443 1.00 94.81 243 ILE A O 1
ATOM 1938 N N . VAL A 1 244 ? 0.419 5.206 10.340 1.00 91.25 244 VAL A N 1
ATOM 1939 C CA . VAL A 1 244 ? 0.681 6.143 11.450 1.00 91.25 244 VAL A CA 1
ATOM 1940 C C . VAL A 1 244 ? 0.192 7.557 11.121 1.00 91.25 244 VAL A C 1
ATOM 1942 O O . VAL A 1 244 ? -0.466 8.193 11.950 1.00 91.25 244 VAL A O 1
ATOM 1945 N N . ALA A 1 245 ? 0.432 8.034 9.897 1.00 90.62 245 ALA A N 1
ATOM 1946 C CA . ALA A 1 245 ? -0.078 9.311 9.412 1.00 90.62 245 ALA A CA 1
ATOM 1947 C C . ALA A 1 245 ? -1.612 9.356 9.481 1.00 90.62 245 ALA A C 1
ATOM 1949 O O . ALA A 1 245 ? -2.162 10.332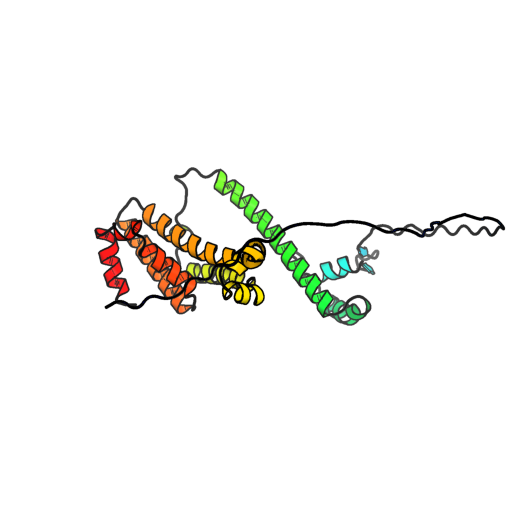 9.997 1.00 90.62 245 ALA A O 1
ATOM 1950 N N . ALA A 1 246 ? -2.300 8.283 9.073 1.00 92.12 246 ALA A N 1
ATOM 1951 C CA . ALA A 1 246 ? -3.757 8.186 9.140 1.00 92.12 246 ALA A CA 1
ATOM 1952 C C . ALA A 1 246 ? -4.268 8.324 10.580 1.00 92.12 246 ALA A C 1
ATOM 1954 O O . ALA A 1 246 ? -5.131 9.161 10.852 1.00 92.12 246 ALA A O 1
ATOM 1955 N N . LEU A 1 247 ? -3.690 7.562 11.516 1.00 88.81 247 LEU A N 1
ATOM 1956 C CA . LEU A 1 247 ? -4.040 7.608 12.941 1.00 88.81 247 LEU A CA 1
ATOM 1957 C C . LEU A 1 247 ? -3.782 8.989 13.572 1.00 88.81 247 LEU A C 1
ATOM 1959 O O . LEU A 1 247 ? -4.508 9.393 14.485 1.00 88.81 247 LEU A O 1
ATOM 1963 N N . SER A 1 248 ? -2.801 9.738 13.056 1.00 87.31 248 SER A N 1
ATOM 1964 C CA . SER A 1 248 ? -2.485 11.106 13.488 1.00 87.31 248 SER A CA 1
ATOM 1965 C C . SER A 1 248 ? -3.425 12.191 12.933 1.00 87.31 248 SER A C 1
ATOM 1967 O O . SER A 1 248 ? -3.419 13.318 13.438 1.00 87.31 248 SER A O 1
ATOM 1969 N N . LEU A 1 249 ? -4.263 11.885 11.929 1.00 86.50 249 LEU A N 1
ATOM 1970 C CA . LEU A 1 249 ? -5.143 12.878 11.304 1.00 86.50 249 LEU A CA 1
ATOM 1971 C C . LEU A 1 249 ? -6.093 13.521 12.333 1.00 86.50 249 LEU A C 1
ATOM 1973 O O . LEU A 1 249 ? -6.693 12.810 13.148 1.00 86.50 249 LEU A O 1
ATOM 1977 N N . PRO A 1 250 ? -6.361 14.844 12.254 1.00 81.19 250 PRO A N 1
ATOM 1978 C CA . PRO A 1 250 ? -7.249 15.543 13.192 1.00 81.19 250 PRO A CA 1
ATOM 1979 C C . PRO A 1 250 ? -8.656 14.939 13.304 1.00 81.19 250 PRO A C 1
ATOM 1981 O O . PRO A 1 250 ? -9.317 15.085 14.332 1.00 81.19 250 PRO A O 1
ATOM 1984 N N . LEU A 1 251 ? -9.113 14.266 12.245 1.00 82.19 251 LEU A N 1
ATOM 1985 C CA . LEU A 1 251 ? -10.387 13.550 12.168 1.00 82.19 251 LEU A CA 1
ATOM 1986 C C . LEU A 1 251 ? -10.447 12.402 13.191 1.00 82.19 251 LEU A C 1
ATOM 1988 O O . LEU A 1 251 ? -11.436 12.257 13.908 1.00 82.19 251 LEU A O 1
ATOM 1992 N N . ILE A 1 252 ? -9.359 11.630 13.287 1.00 82.88 252 ILE A N 1
ATOM 1993 C CA . ILE A 1 252 ? -9.227 10.463 14.164 1.00 82.88 252 ILE A CA 1
ATOM 1994 C C . ILE A 1 252 ? -8.777 10.903 15.555 1.00 82.88 252 ILE A C 1
ATOM 1996 O O . ILE A 1 252 ? -9.399 10.515 16.540 1.00 82.88 252 ILE A O 1
ATOM 2000 N N . ALA A 1 253 ? -7.790 11.801 15.659 1.00 73.94 253 ALA A N 1
ATOM 2001 C CA . ALA A 1 253 ? -7.273 12.315 16.932 1.00 73.94 253 ALA A CA 1
ATOM 2002 C C . ALA A 1 253 ? -8.360 12.946 17.836 1.00 73.94 253 ALA A C 1
ATOM 2004 O O . ALA A 1 253 ? -8.274 12.907 19.066 1.00 73.94 253 ALA A O 1
ATOM 2005 N N . ARG A 1 254 ? -9.439 13.488 17.247 1.00 76.88 254 ARG A N 1
ATOM 2006 C CA . ARG A 1 254 ? -10.612 14.003 17.981 1.00 76.88 254 ARG A CA 1
ATOM 2007 C C . ARG A 1 254 ? -11.460 12.912 18.649 1.00 76.88 254 ARG A C 1
ATOM 2009 O O . ARG A 1 254 ? -12.209 13.223 19.577 1.00 76.88 254 ARG A O 1
ATOM 2016 N N . LEU A 1 255 ? -11.320 11.640 18.271 1.00 75.69 255 LEU A N 1
ATOM 2017 C CA . LEU A 1 255 ? -12.029 10.488 18.847 1.00 75.69 255 LEU A CA 1
ATOM 2018 C C . LEU A 1 255 ? -11.444 10.070 20.212 1.00 75.69 255 LEU A C 1
ATOM 2020 O O . LEU A 1 255 ? -11.178 8.890 20.441 1.00 75.69 255 LEU A O 1
ATOM 2024 N N . LYS A 1 256 ? -11.276 11.020 21.146 1.00 62.03 256 LYS A N 1
ATOM 2025 C CA . LYS A 1 256 ? -10.524 10.878 22.414 1.00 62.03 256 LYS A CA 1
ATOM 2026 C C . LYS A 1 256 ? -10.823 9.586 23.199 1.00 62.03 256 LYS A C 1
ATOM 2028 O O . LYS A 1 256 ? -9.900 8.917 23.642 1.00 62.03 256 LYS A O 1
ATOM 2033 N N . LYS A 1 257 ? -12.095 9.169 23.308 1.00 58.78 257 LYS A N 1
ATOM 2034 C CA . LYS A 1 257 ? -12.517 7.913 23.986 1.00 58.78 257 LYS A CA 1
ATOM 2035 C C . LYS A 1 257 ? -12.107 6.607 23.270 1.00 58.78 257 LYS A C 1
ATOM 2037 O O . LYS A 1 257 ? -12.384 5.527 23.789 1.00 58.78 257 LYS A O 1
ATOM 2042 N N . THR A 1 258 ? -11.537 6.697 22.076 1.00 58.44 258 THR A N 1
ATOM 2043 C CA . THR A 1 258 ? -11.070 5.575 21.243 1.00 58.44 258 THR A CA 1
ATOM 2044 C C . THR A 1 258 ? -9.542 5.615 21.188 1.00 58.44 258 THR A C 1
ATOM 2046 O O . THR A 1 258 ? -8.888 4.662 21.585 1.00 58.44 258 THR A O 1
ATOM 2049 N N . VAL A 1 259 ? -8.987 6.779 20.829 1.00 56.47 259 VAL A N 1
ATOM 2050 C CA . VAL A 1 259 ? -7.546 6.995 20.623 1.00 56.47 259 VAL A CA 1
ATOM 2051 C C . VAL A 1 259 ? -6.716 6.821 21.899 1.00 56.47 259 VAL A C 1
ATOM 2053 O O . VAL A 1 259 ? -5.611 6.303 21.816 1.00 56.47 259 VAL A O 1
ATOM 2056 N N . ILE A 1 260 ? -7.237 7.181 23.082 1.00 54.44 260 ILE A N 1
ATOM 2057 C CA . ILE A 1 260 ? -6.499 7.026 24.353 1.00 54.44 260 ILE A CA 1
ATOM 2058 C C . ILE A 1 260 ? -6.141 5.558 24.641 1.00 54.44 260 ILE A C 1
ATOM 2060 O O . ILE A 1 260 ? -5.073 5.301 25.184 1.00 54.44 260 ILE A O 1
ATOM 2064 N N . LEU A 1 261 ? -6.994 4.596 24.265 1.00 51.22 261 LEU A N 1
ATOM 2065 C CA . LEU A 1 261 ? -6.716 3.174 24.497 1.00 51.22 261 LEU A CA 1
ATOM 2066 C C . LEU A 1 261 ? -5.588 2.680 23.576 1.00 51.22 261 LEU A C 1
ATOM 2068 O O . LEU A 1 261 ? -4.658 2.021 24.028 1.00 51.22 261 LEU A O 1
ATOM 2072 N N . SER A 1 262 ? -5.628 3.079 22.304 1.00 51.00 262 SER A N 1
ATOM 2073 C CA . SER A 1 262 ? -4.615 2.735 21.301 1.00 51.00 262 SER A CA 1
ATOM 2074 C C . SER A 1 262 ? -3.270 3.437 21.533 1.00 51.00 262 SER A C 1
ATOM 2076 O O . SER A 1 262 ? -2.228 2.844 21.279 1.00 51.00 262 SER A O 1
ATOM 2078 N N . PHE A 1 263 ? -3.261 4.662 22.075 1.00 55.72 263 PHE A N 1
ATOM 2079 C CA . PHE A 1 263 ? -2.025 5.383 22.423 1.00 55.72 263 PHE A CA 1
ATOM 2080 C C . PHE A 1 263 ? -1.203 4.672 23.508 1.00 55.72 263 PHE A C 1
ATOM 2082 O O . PHE A 1 263 ? 0.021 4.724 23.467 1.00 55.72 263 PHE A O 1
ATOM 2089 N N . PHE A 1 264 ? -1.857 3.982 24.451 1.00 52.56 264 PHE A N 1
ATOM 2090 C CA . PHE A 1 264 ? -1.162 3.158 25.446 1.00 52.56 264 PHE A CA 1
ATOM 2091 C C . PHE A 1 264 ? -0.459 1.946 24.811 1.00 52.56 264 PHE A C 1
ATOM 2093 O O . PHE A 1 264 ? 0.642 1.603 25.230 1.00 52.56 264 PHE A O 1
ATOM 2100 N N . PHE A 1 265 ? -1.047 1.339 23.774 1.00 48.44 265 PHE A N 1
ATOM 2101 C CA . PHE A 1 265 ? -0.397 0.273 22.998 1.00 48.44 265 PHE A CA 1
ATOM 2102 C C . PHE A 1 265 ? 0.737 0.790 22.105 1.00 48.44 265 PHE A C 1
ATOM 2104 O O . PHE A 1 265 ? 1.728 0.093 21.915 1.00 48.44 265 PHE A O 1
ATOM 2111 N N . PHE A 1 266 ? 0.628 2.021 21.601 1.00 52.00 266 PHE A N 1
ATOM 2112 C CA . PHE A 1 266 ? 1.648 2.653 20.756 1.00 52.00 266 PHE A CA 1
ATOM 2113 C C . PHE A 1 266 ? 2.965 2.958 21.498 1.00 52.00 266 PHE A C 1
ATOM 2115 O O . PHE A 1 266 ? 3.964 3.279 20.869 1.00 52.00 266 PHE A O 1
ATOM 2122 N N . HIS A 1 267 ? 2.978 2.870 22.833 1.00 54.88 267 HIS A N 1
ATOM 2123 C CA . HIS A 1 267 ? 4.178 3.022 23.666 1.00 54.88 267 HIS A CA 1
ATOM 2124 C C . HIS A 1 267 ? 4.819 1.676 24.065 1.00 54.88 267 HIS A C 1
ATOM 2126 O O . HIS A 1 267 ? 5.726 1.650 24.894 1.00 54.88 267 HIS A O 1
ATOM 2132 N N . LEU A 1 268 ? 4.309 0.563 23.520 1.00 45.00 268 LEU A N 1
ATOM 2133 C CA . LEU A 1 268 ? 4.760 -0.812 23.774 1.00 45.00 268 LEU A CA 1
ATOM 2134 C C . LEU A 1 268 ? 5.364 -1.480 22.515 1.00 45.00 268 LEU A C 1
ATOM 2136 O O . LEU A 1 268 ? 5.692 -2.665 22.550 1.00 45.00 268 LEU A O 1
ATOM 2140 N N . ILE A 1 269 ? 5.464 -0.726 21.415 1.00 46.25 269 ILE A N 1
ATOM 2141 C CA . ILE A 1 269 ? 6.113 -1.083 20.143 1.00 46.25 269 ILE A CA 1
ATOM 2142 C C . ILE A 1 269 ? 7.391 -0.247 20.044 1.00 46.25 269 ILE A C 1
ATOM 2144 O O . ILE A 1 269 ? 8.442 -0.841 19.730 1.00 46.25 269 ILE A O 1
#

Organism: Onchocerca ochengi (NCBI:txid42157)

Secondary structure (DSSP, 8-state):
--------------------------------------------PPP----SEEE-TTS-EEEE-HHHHHHTTSPBTTB---HHHHHHHHHHGGGTS-HHHHHHHHHHHHHHHHHHHHHHHHHHHHHHHTT--GGG---HHHH---HHHHHHHHHHHHHHHHHT--HHHHHHHHS-HHHHTTSTTT-HHHHHHHHHHHHHHHHHHHHHHH--SHHHHHHHHHHHHHHHHHHHHHT-HHHHHHHHHHHHSHHHHT-HHHHHHHHHHTT--